Protein AF-A0A0K0DH58-F1 (afdb_monomer_lite)

Structure (mmCIF, N/CA/C/O backbone):
data_AF-A0A0K0DH58-F1
#
_entry.id   AF-A0A0K0DH58-F1
#
loop_
_atom_site.group_PDB
_atom_site.id
_atom_site.type_symbol
_atom_site.label_atom_id
_atom_site.label_alt_id
_atom_site.label_comp_id
_atom_site.label_asym_id
_atom_site.label_entity_id
_atom_site.label_seq_id
_atom_site.pdbx_PDB_ins_code
_atom_site.Cartn_x
_atom_site.Cartn_y
_atom_site.Cartn_z
_atom_site.occupancy
_atom_site.B_iso_or_equiv
_atom_site.auth_seq_id
_atom_site.auth_comp_id
_atom_site.auth_asym_id
_atom_site.auth_atom_id
_atom_site.pdbx_PDB_model_num
ATOM 1 N N . MET A 1 1 ? -0.950 -0.190 -4.808 1.00 56.34 1 MET A N 1
ATOM 2 C CA . MET A 1 1 ? 0.238 0.205 -5.586 1.00 56.34 1 MET A CA 1
ATOM 3 C C . MET A 1 1 ? 0.004 -0.304 -6.990 1.00 56.34 1 MET A C 1
ATOM 5 O O . MET A 1 1 ? -0.181 -1.508 -7.134 1.00 56.34 1 MET A O 1
ATOM 9 N N . VAL A 1 2 ? -0.134 0.594 -7.962 1.00 71.56 2 VAL A N 1
ATOM 10 C CA . VAL A 1 2 ? -0.314 0.200 -9.364 1.00 71.56 2 VAL A CA 1
ATOM 11 C C . VAL A 1 2 ? 1.084 -0.058 -9.904 1.00 71.56 2 VAL A C 1
ATOM 13 O O . VAL A 1 2 ? 1.938 0.820 -9.823 1.00 71.56 2 VAL A O 1
ATOM 16 N N . TYR A 1 3 ? 1.333 -1.284 -10.351 1.00 81.19 3 TYR A N 1
ATOM 17 C CA . TYR A 1 3 ? 2.571 -1.629 -11.033 1.00 81.19 3 TYR A CA 1
ATOM 18 C C . TYR A 1 3 ? 2.263 -1.703 -12.521 1.00 81.19 3 TYR A C 1
ATOM 20 O O . TYR A 1 3 ? 1.472 -2.549 -12.941 1.00 81.19 3 TYR A O 1
ATOM 28 N N . ILE A 1 4 ? 2.846 -0.791 -13.288 1.00 85.38 4 ILE A N 1
ATOM 29 C CA . ILE A 1 4 ? 2.766 -0.783 -14.739 1.00 85.38 4 ILE A CA 1
ATOM 30 C C . ILE A 1 4 ? 4.089 -1.305 -15.282 1.00 85.38 4 ILE A C 1
ATOM 32 O O . ILE A 1 4 ? 5.163 -0.776 -14.982 1.00 85.38 4 ILE A O 1
ATOM 36 N N . ASP A 1 5 ? 3.987 -2.364 -16.077 1.00 88.06 5 ASP A N 1
ATOM 37 C CA . ASP A 1 5 ? 5.120 -2.948 -16.772 1.00 88.06 5 ASP A CA 1
ATOM 38 C C . ASP A 1 5 ? 5.568 -2.013 -17.904 1.00 88.06 5 ASP A C 1
ATOM 40 O O . ASP A 1 5 ? 4.783 -1.611 -18.768 1.00 88.06 5 ASP A O 1
ATOM 44 N N . TYR A 1 6 ? 6.854 -1.675 -17.894 1.00 87.12 6 TYR A N 1
ATOM 45 C CA . TYR A 1 6 ? 7.483 -0.859 -18.923 1.00 87.12 6 TYR A CA 1
ATOM 46 C C . TYR A 1 6 ? 7.342 -1.474 -20.314 1.00 87.12 6 TYR A C 1
ATOM 48 O O . TYR A 1 6 ? 7.114 -0.744 -21.277 1.00 87.12 6 TYR A O 1
ATOM 56 N N . ALA A 1 7 ? 7.436 -2.804 -20.423 1.00 88.75 7 ALA A N 1
ATOM 57 C CA . ALA A 1 7 ? 7.312 -3.499 -21.698 1.00 88.75 7 ALA A CA 1
ATOM 58 C C . ALA A 1 7 ? 5.923 -3.285 -22.315 1.00 88.75 7 ALA A C 1
ATOM 60 O O . ALA A 1 7 ? 5.817 -3.012 -23.508 1.00 88.75 7 ALA A O 1
ATOM 61 N N . VAL A 1 8 ? 4.875 -3.313 -21.485 1.00 91.62 8 VAL A N 1
ATOM 62 C CA . VAL A 1 8 ? 3.485 -3.094 -21.912 1.00 91.62 8 VAL A CA 1
ATOM 63 C C . VAL A 1 8 ? 3.271 -1.655 -22.387 1.00 91.62 8 VAL A C 1
ATOM 65 O O . VAL A 1 8 ? 2.632 -1.435 -23.418 1.00 91.62 8 VAL A O 1
ATOM 68 N N . ILE A 1 9 ? 3.834 -0.664 -21.682 1.00 90.81 9 ILE A N 1
ATOM 69 C CA . ILE A 1 9 ? 3.768 0.741 -22.120 1.00 90.81 9 ILE A CA 1
ATOM 70 C C . ILE A 1 9 ? 4.526 0.926 -23.435 1.00 90.81 9 ILE A C 1
ATOM 72 O O . ILE A 1 9 ? 4.007 1.552 -24.357 1.00 90.81 9 ILE A O 1
ATOM 76 N N . ALA A 1 10 ? 5.745 0.394 -23.530 1.00 91.31 10 ALA A N 1
ATOM 77 C CA . ALA A 1 10 ? 6.574 0.523 -24.721 1.00 91.31 10 ALA A CA 1
ATOM 78 C C . ALA A 1 10 ? 5.900 -0.114 -25.948 1.00 91.31 10 ALA A C 1
ATOM 80 O O . ALA A 1 10 ? 5.878 0.501 -27.015 1.00 91.31 10 ALA A O 1
ATOM 81 N N . GLU A 1 11 ? 5.298 -1.296 -25.784 1.00 94.00 11 GLU A N 1
ATOM 82 C CA . GLU A 1 11 ? 4.511 -1.965 -26.824 1.00 94.00 11 GLU A CA 1
ATOM 83 C C . GLU A 1 11 ? 3.313 -1.104 -27.246 1.00 94.00 11 GLU A C 1
ATOM 85 O O . GLU A 1 11 ? 3.190 -0.777 -28.427 1.00 94.00 11 GLU A O 1
ATOM 90 N N . SER A 1 12 ? 2.512 -0.632 -26.286 1.00 94.75 12 SER A N 1
ATOM 91 C CA . SER A 1 12 ? 1.333 0.206 -26.559 1.00 94.75 12 SER A CA 1
ATOM 92 C C . SER A 1 12 ? 1.696 1.503 -27.288 1.00 94.75 12 SER A C 1
ATOM 94 O O . SER A 1 12 ? 1.058 1.873 -28.268 1.00 94.75 12 SER A O 1
ATOM 96 N N . LEU A 1 13 ? 2.761 2.192 -26.864 1.00 93.00 13 LEU A N 1
ATOM 97 C CA . LEU A 1 13 ? 3.241 3.420 -27.508 1.00 93.00 13 LEU A CA 1
ATOM 98 C C . LEU A 1 13 ? 3.750 3.178 -28.934 1.00 93.00 13 LEU A C 1
ATOM 100 O O . LEU A 1 13 ? 3.566 4.032 -29.812 1.00 93.00 13 LEU A O 1
ATOM 104 N N . SER A 1 14 ? 4.363 2.016 -29.174 1.00 94.31 14 SER A N 1
ATOM 105 C CA . SER A 1 14 ? 4.903 1.657 -30.486 1.00 94.31 14 SER A CA 1
ATOM 106 C C . SER A 1 14 ? 3.815 1.552 -31.557 1.00 94.31 14 SER A C 1
ATOM 108 O O . SER A 1 14 ? 4.055 1.942 -32.704 1.00 94.31 14 SER A O 1
ATOM 110 N N . GLU A 1 15 ? 2.593 1.155 -31.180 1.00 95.19 15 GLU A N 1
ATOM 111 C CA . GLU A 1 15 ? 1.432 1.117 -32.081 1.00 95.19 15 GLU A CA 1
ATOM 112 C C . GLU A 1 15 ? 1.072 2.506 -32.634 1.00 95.19 15 GLU A C 1
ATOM 114 O O . GLU A 1 15 ? 0.591 2.631 -33.764 1.00 95.19 15 GLU A O 1
ATOM 119 N N . PHE A 1 16 ? 1.371 3.564 -31.875 1.00 95.25 16 PHE A N 1
ATOM 120 C CA . PHE A 1 16 ? 1.128 4.958 -32.254 1.00 95.25 16 PHE A CA 1
ATOM 121 C C . PHE A 1 16 ? 2.356 5.642 -32.878 1.00 95.25 16 PHE A C 1
ATOM 123 O O . PHE A 1 16 ? 2.303 6.832 -33.201 1.00 95.25 16 PHE A O 1
ATOM 130 N N . GLY A 1 17 ? 3.460 4.912 -33.073 1.00 95.00 17 GLY A N 1
ATOM 131 C CA . GLY A 1 17 ? 4.712 5.447 -33.619 1.00 95.00 17 GLY A CA 1
ATOM 132 C C . GLY A 1 17 ? 5.569 6.211 -32.603 1.00 95.00 17 GLY A C 1
ATOM 133 O O . GLY A 1 17 ? 6.435 6.993 -33.006 1.00 95.00 17 GLY A O 1
ATOM 134 N N . TYR A 1 18 ? 5.333 5.993 -31.308 1.00 95.00 18 TYR A N 1
ATOM 135 C CA . TYR A 1 18 ? 6.145 6.523 -30.216 1.00 95.00 18 TYR A CA 1
ATOM 136 C C . TYR A 1 18 ? 7.074 5.433 -29.690 1.00 95.00 18 TYR A C 1
ATOM 138 O O . TYR A 1 18 ? 6.743 4.252 -29.723 1.00 95.00 18 TYR A O 1
ATOM 146 N N . PHE A 1 19 ? 8.249 5.815 -29.206 1.00 92.12 19 PHE A N 1
ATOM 147 C CA . PHE A 1 19 ? 9.207 4.857 -28.660 1.00 92.12 19 PHE A CA 1
ATOM 148 C C . PHE A 1 19 ? 9.849 5.404 -27.393 1.00 92.12 19 PHE A C 1
ATOM 150 O O . PHE A 1 19 ? 10.079 6.610 -27.265 1.00 92.12 19 PHE A O 1
ATOM 157 N N . MET A 1 20 ? 10.127 4.508 -26.450 1.00 88.69 20 MET A N 1
ATOM 158 C CA . MET A 1 20 ? 10.887 4.830 -25.250 1.00 88.69 20 MET A CA 1
ATOM 159 C C . MET A 1 20 ? 12.360 4.443 -25.462 1.00 88.69 20 MET A C 1
ATOM 161 O O . MET A 1 20 ? 12.633 3.412 -26.078 1.00 88.69 20 MET A O 1
ATOM 165 N N . PRO A 1 21 ? 13.322 5.257 -25.000 1.00 85.19 21 PRO A N 1
ATOM 166 C CA . PRO A 1 21 ? 14.739 4.964 -25.165 1.00 85.19 21 PRO A CA 1
ATOM 167 C C . PRO A 1 21 ? 15.190 3.790 -24.283 1.00 85.19 21 PRO A C 1
ATOM 169 O O . PRO A 1 21 ? 14.936 3.777 -23.082 1.00 85.19 21 PRO A O 1
ATOM 172 N N . GLU A 1 22 ? 15.962 2.866 -24.863 1.00 79.88 22 GLU A N 1
ATOM 173 C CA . GLU A 1 22 ? 16.504 1.660 -24.203 1.00 79.88 22 GLU A CA 1
ATOM 174 C C . GLU A 1 22 ? 17.728 1.929 -23.296 1.00 79.88 22 GLU A C 1
ATOM 176 O O . GLU A 1 22 ? 18.486 1.026 -22.961 1.00 79.88 22 GLU A O 1
ATOM 181 N N . SER A 1 23 ? 17.990 3.182 -22.923 1.00 77.75 23 SER A N 1
ATOM 182 C CA . SER A 1 23 ? 19.144 3.503 -22.075 1.00 77.75 23 SER A CA 1
ATOM 183 C C . SER A 1 23 ? 18.860 3.112 -20.626 1.00 77.75 23 SER A C 1
ATOM 185 O O . SER A 1 23 ? 17.986 3.714 -20.005 1.00 77.75 23 SER A O 1
ATOM 187 N N . ASP A 1 24 ? 19.636 2.180 -20.065 1.00 69.94 24 ASP A N 1
ATOM 188 C CA . ASP A 1 24 ? 19.488 1.658 -18.691 1.00 69.94 24 ASP A CA 1
ATOM 189 C C . ASP A 1 24 ? 19.289 2.761 -17.630 1.00 69.94 24 ASP A C 1
ATOM 191 O O . ASP A 1 24 ? 18.436 2.662 -16.750 1.00 69.94 24 ASP A O 1
ATOM 195 N N . ALA A 1 25 ? 20.002 3.886 -17.752 1.00 66.81 25 ALA A N 1
ATOM 196 C CA . ALA A 1 25 ? 19.893 5.006 -16.811 1.00 66.81 25 ALA A CA 1
ATOM 197 C C . ALA A 1 25 ? 18.554 5.773 -16.894 1.00 66.81 25 ALA A C 1
ATOM 199 O O . ALA A 1 25 ? 18.142 6.420 -15.925 1.00 66.81 25 ALA A O 1
ATOM 200 N N . LEU A 1 26 ? 17.902 5.748 -18.059 1.00 63.34 26 LEU A N 1
ATOM 201 C CA . LEU A 1 26 ? 16.576 6.326 -18.289 1.00 63.34 26 LEU A CA 1
ATOM 202 C C . LEU A 1 26 ? 15.468 5.315 -18.005 1.00 63.34 26 LEU A C 1
ATOM 204 O O . LEU A 1 26 ? 14.399 5.731 -17.570 1.00 63.34 26 LEU A O 1
ATOM 208 N N . ILE A 1 27 ? 15.732 4.023 -18.193 1.00 71.19 27 ILE A N 1
ATOM 209 C CA . ILE A 1 27 ? 14.813 2.942 -17.842 1.00 71.19 27 ILE A CA 1
ATOM 210 C C . ILE A 1 27 ? 14.574 2.951 -16.332 1.00 71.19 27 ILE A C 1
ATOM 212 O O . ILE A 1 27 ? 13.431 3.089 -15.915 1.00 71.19 27 ILE A O 1
ATOM 216 N N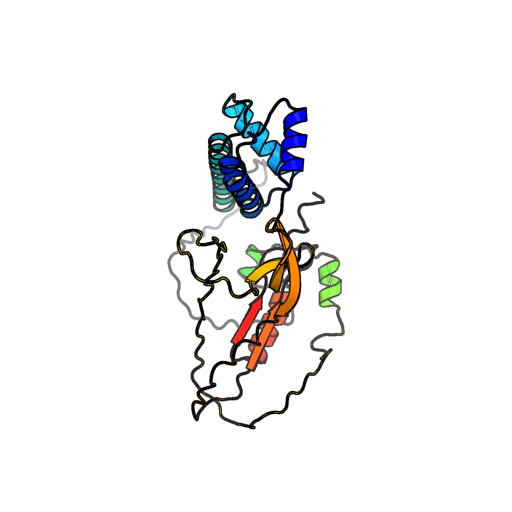 . ASP A 1 28 ? 15.617 2.951 -15.500 1.00 73.50 28 ASP A N 1
ATOM 217 C CA . ASP A 1 28 ? 15.424 2.910 -14.043 1.00 73.50 28 ASP A CA 1
ATOM 218 C C . ASP A 1 28 ? 14.675 4.142 -13.517 1.00 73.50 28 ASP A C 1
ATOM 220 O O . ASP A 1 28 ? 13.702 4.034 -12.767 1.00 73.50 28 ASP A O 1
ATOM 224 N N . LYS A 1 29 ? 15.079 5.342 -13.950 1.00 72.50 29 LYS A N 1
ATOM 225 C CA . LYS A 1 29 ? 14.406 6.584 -13.536 1.00 72.50 29 LYS A CA 1
ATOM 226 C C . LYS A 1 29 ? 13.012 6.730 -14.143 1.00 72.50 29 LYS A C 1
ATOM 228 O O . LYS A 1 29 ? 12.116 7.246 -13.479 1.00 72.50 29 LYS A O 1
ATOM 233 N N . GLY A 1 30 ? 12.830 6.280 -15.379 1.00 75.75 30 GLY A N 1
ATOM 234 C CA . GLY A 1 30 ? 11.565 6.319 -16.100 1.00 75.75 30 GLY A CA 1
ATOM 235 C C . GLY A 1 30 ? 10.550 5.346 -15.516 1.00 75.75 30 GLY A C 1
ATOM 236 O O . GLY A 1 30 ? 9.428 5.753 -15.253 1.00 75.75 30 GLY A O 1
ATOM 237 N N . ILE A 1 31 ? 10.944 4.105 -15.220 1.00 78.31 31 ILE A N 1
ATOM 238 C CA . ILE A 1 31 ? 10.086 3.084 -14.598 1.00 78.31 31 ILE A CA 1
ATOM 239 C C . ILE A 1 31 ? 9.638 3.522 -13.206 1.00 78.31 31 ILE A C 1
ATOM 241 O O . ILE A 1 31 ? 8.458 3.388 -12.866 1.00 78.31 31 ILE A O 1
ATOM 245 N N . ILE A 1 32 ? 10.558 4.065 -12.403 1.00 78.31 32 ILE A N 1
ATOM 246 C CA . ILE A 1 32 ? 10.215 4.604 -11.083 1.00 78.31 32 ILE A CA 1
ATOM 247 C C . ILE A 1 32 ? 9.249 5.787 -11.240 1.00 78.31 32 ILE A C 1
ATOM 249 O O . ILE A 1 32 ? 8.238 5.836 -10.541 1.00 78.31 32 ILE A O 1
ATOM 253 N N . GLY A 1 33 ? 9.506 6.696 -12.187 1.00 83.12 33 GLY A N 1
ATOM 254 C CA . GLY A 1 33 ? 8.637 7.844 -12.466 1.00 83.12 33 GLY A CA 1
ATOM 255 C C . GLY A 1 33 ? 7.236 7.445 -12.941 1.00 83.12 33 GLY A C 1
ATOM 256 O O . GLY A 1 33 ? 6.247 7.939 -12.411 1.00 83.12 33 GLY A O 1
ATOM 257 N N . VAL A 1 34 ? 7.141 6.500 -13.877 1.00 87.19 34 VAL A N 1
ATOM 258 C CA . VAL A 1 34 ? 5.888 5.941 -14.409 1.00 87.19 34 VAL A CA 1
ATOM 259 C C . VAL A 1 34 ? 5.035 5.357 -13.286 1.00 87.19 34 VAL A C 1
ATOM 261 O O . VAL A 1 34 ? 3.883 5.752 -13.115 1.00 87.19 34 VAL A O 1
ATOM 264 N N . ASN A 1 35 ? 5.611 4.463 -12.477 1.00 87.19 35 ASN A N 1
ATOM 265 C CA . ASN A 1 35 ? 4.885 3.818 -11.382 1.00 87.19 35 ASN A CA 1
ATOM 266 C C . ASN A 1 35 ? 4.500 4.812 -10.279 1.00 87.19 35 ASN A C 1
ATOM 268 O O . ASN A 1 35 ? 3.412 4.700 -9.703 1.00 87.19 35 ASN A O 1
A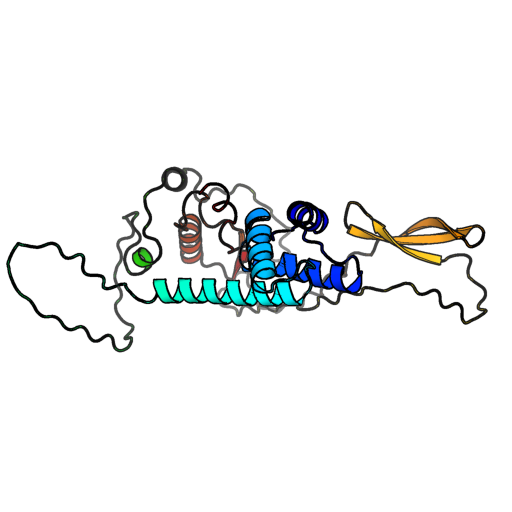TOM 272 N N . SER A 1 36 ? 5.363 5.798 -10.008 1.00 88.44 36 SER A N 1
ATOM 273 C CA . SER A 1 36 ? 5.078 6.883 -9.067 1.00 88.44 36 SER A CA 1
ATOM 274 C C . SER A 1 36 ? 3.890 7.719 -9.537 1.00 88.44 36 SER A C 1
ATOM 276 O O . SER A 1 36 ? 2.926 7.861 -8.790 1.00 88.44 36 SER A O 1
ATOM 278 N N . LEU A 1 37 ? 3.908 8.201 -10.783 1.00 88.38 37 LEU A N 1
ATOM 279 C CA . LEU A 1 37 ? 2.845 9.040 -11.343 1.00 88.38 37 LEU A CA 1
ATOM 280 C C . LEU A 1 37 ? 1.521 8.286 -11.469 1.00 88.38 37 LEU A C 1
ATOM 282 O O . LEU A 1 37 ? 0.481 8.801 -11.063 1.00 88.38 37 LEU A O 1
ATOM 286 N N . ALA A 1 38 ? 1.547 7.050 -11.970 1.00 90.38 38 ALA A N 1
ATOM 287 C CA . ALA A 1 38 ? 0.346 6.227 -12.060 1.00 90.38 38 ALA A CA 1
ATOM 288 C C . ALA A 1 38 ? -0.278 5.974 -10.680 1.00 90.38 38 ALA A C 1
ATOM 290 O O . ALA A 1 38 ? -1.498 6.039 -10.524 1.00 90.38 38 ALA A O 1
ATOM 291 N N . THR A 1 39 ? 0.553 5.740 -9.660 1.00 86.69 39 THR A N 1
ATOM 292 C CA . THR A 1 39 ? 0.078 5.544 -8.285 1.00 86.69 39 THR A CA 1
ATOM 293 C C . THR A 1 39 ? -0.432 6.846 -7.661 1.00 86.69 39 THR A C 1
ATOM 295 O O . THR A 1 39 ? -1.463 6.825 -6.989 1.00 86.69 39 THR A O 1
ATOM 298 N N . GLU A 1 40 ? 0.260 7.967 -7.876 1.00 88.19 40 GLU A N 1
ATOM 299 C CA . GLU A 1 40 ? -0.090 9.275 -7.311 1.00 88.19 40 GLU A CA 1
ATOM 300 C C . GLU A 1 40 ? -1.402 9.818 -7.884 1.00 88.19 40 GLU A C 1
ATOM 302 O O . GLU A 1 40 ? -2.264 10.281 -7.134 1.00 88.19 40 GLU A O 1
ATOM 307 N N . PHE A 1 41 ? -1.584 9.708 -9.200 1.00 89.44 41 PHE A N 1
ATOM 308 C CA . PHE A 1 41 ? -2.770 10.208 -9.898 1.00 89.44 41 PHE A CA 1
ATOM 309 C C . PHE A 1 41 ? -3.853 9.150 -10.108 1.00 89.44 41 PHE A C 1
ATOM 311 O O . PHE A 1 41 ? -4.905 9.464 -10.661 1.00 89.44 41 PHE A O 1
ATOM 318 N N . ASN A 1 42 ? -3.631 7.929 -9.613 1.00 88.44 42 ASN A N 1
ATOM 319 C CA . ASN A 1 42 ? -4.565 6.811 -9.702 1.00 88.44 42 ASN A CA 1
ATOM 320 C C . ASN A 1 42 ? -5.014 6.511 -11.144 1.00 88.44 42 ASN A C 1
ATOM 322 O O . ASN A 1 42 ? -6.209 6.450 -11.433 1.00 88.44 42 ASN A O 1
ATOM 326 N N . LEU A 1 43 ? -4.044 6.359 -12.044 1.00 91.12 43 LEU A N 1
ATOM 327 C CA . LEU A 1 43 ? -4.284 6.084 -13.461 1.00 91.12 43 LEU A CA 1
ATOM 328 C C . LEU A 1 43 ? -4.247 4.575 -13.725 1.00 91.12 43 LEU A C 1
ATOM 330 O O . LEU A 1 43 ? -3.378 3.870 -13.199 1.00 91.12 43 LEU A O 1
ATOM 334 N N . SER A 1 44 ? -5.176 4.080 -14.549 1.00 90.69 44 SER A N 1
ATOM 335 C CA . SER A 1 44 ? -5.044 2.748 -15.149 1.00 90.69 44 SER A CA 1
ATOM 336 C C . SER A 1 44 ? -3.921 2.744 -16.197 1.00 90.69 44 SER A C 1
ATOM 338 O O . SER A 1 44 ? -3.386 3.796 -16.546 1.00 90.69 44 SER A O 1
ATOM 340 N N . VAL A 1 45 ? -3.539 1.564 -16.696 1.00 91.12 45 VAL A N 1
ATOM 341 C CA . VAL A 1 45 ? -2.523 1.464 -17.761 1.00 91.12 45 VAL A CA 1
ATOM 342 C C . VAL A 1 45 ? -2.971 2.236 -19.003 1.00 91.12 45 VAL A C 1
ATOM 344 O O . VAL A 1 45 ? -2.188 3.007 -19.548 1.00 91.12 45 VAL A O 1
ATOM 347 N N . ASP A 1 46 ? -4.239 2.091 -19.386 1.00 93.06 46 ASP A N 1
ATOM 348 C CA . ASP A 1 46 ? -4.809 2.760 -20.555 1.00 93.06 46 ASP A CA 1
ATOM 349 C C . ASP A 1 46 ? -4.868 4.282 -20.350 1.00 93.06 46 ASP A C 1
ATOM 351 O O . ASP A 1 46 ? -4.360 5.033 -21.182 1.00 93.06 46 ASP A O 1
ATOM 355 N N . ASP A 1 47 ? -5.372 4.746 -19.196 1.00 95.31 47 ASP A N 1
ATOM 356 C CA . ASP A 1 47 ? -5.413 6.184 -18.875 1.00 95.31 47 ASP A CA 1
ATOM 357 C C . ASP A 1 47 ? -4.006 6.797 -18.849 1.00 95.31 47 ASP A C 1
ATOM 359 O O . ASP A 1 47 ? -3.792 7.933 -19.276 1.00 95.31 47 ASP A O 1
ATOM 363 N N . PHE A 1 48 ? -3.030 6.047 -18.330 1.00 94.88 48 PHE A N 1
ATOM 364 C CA . PHE A 1 48 ? -1.641 6.480 -18.288 1.00 94.88 48 PHE A CA 1
ATOM 365 C C . PHE A 1 48 ? -1.066 6.632 -19.699 1.00 94.88 48 PHE A C 1
ATOM 367 O O . PHE A 1 48 ? -0.446 7.655 -19.996 1.00 94.88 48 PHE A O 1
ATOM 374 N N . VAL A 1 49 ? -1.286 5.646 -20.576 1.00 95.06 49 VAL A N 1
ATOM 375 C CA . VAL A 1 49 ? -0.847 5.702 -21.978 1.00 95.06 49 VAL A CA 1
ATOM 376 C C . VAL A 1 49 ? -1.505 6.879 -22.705 1.00 95.06 49 VAL A C 1
ATOM 378 O O . VAL A 1 49 ? -0.806 7.622 -23.396 1.00 95.06 49 VAL A O 1
ATOM 381 N N . ASP A 1 50 ? -2.800 7.117 -22.495 1.00 96.31 50 ASP A N 1
ATOM 382 C CA . ASP A 1 50 ? -3.528 8.236 -23.103 1.00 96.31 50 ASP A CA 1
ATOM 383 C C . ASP A 1 50 ? -2.976 9.605 -22.668 1.00 96.31 50 ASP A C 1
ATOM 385 O O . ASP A 1 50 ? -2.723 10.483 -23.505 1.00 96.31 50 ASP A O 1
ATOM 389 N N . GLU A 1 51 ? -2.739 9.804 -21.368 1.00 96.81 51 GLU A N 1
ATOM 390 C CA . GLU A 1 51 ? -2.166 11.050 -20.836 1.00 96.81 51 GLU A CA 1
ATOM 391 C C . GLU A 1 51 ? -0.708 11.255 -21.288 1.00 96.81 51 GLU A C 1
ATOM 393 O O . GLU A 1 51 ? -0.283 12.387 -21.577 1.00 96.81 51 GLU A O 1
ATOM 398 N N . LEU A 1 52 ? 0.051 10.163 -21.418 1.00 95.12 52 LEU A N 1
ATOM 399 C CA . LEU A 1 52 ? 1.424 10.179 -21.915 1.00 95.12 52 LEU A CA 1
ATOM 400 C C . LEU A 1 52 ? 1.478 10.543 -23.404 1.00 95.12 52 LEU A C 1
ATOM 402 O O . LEU A 1 52 ? 2.257 11.418 -23.795 1.00 95.12 52 LEU A O 1
ATOM 406 N N . LEU A 1 53 ? 0.606 9.950 -24.226 1.00 96.31 53 LEU A N 1
ATOM 407 C CA . LEU A 1 53 ? 0.450 10.285 -25.644 1.00 96.31 53 LEU A CA 1
ATOM 408 C C . LEU A 1 53 ? 0.014 11.739 -25.825 1.00 96.31 53 LEU A C 1
ATOM 410 O O . LEU A 1 53 ? 0.598 12.463 -26.637 1.00 96.31 53 LEU A O 1
ATOM 414 N N . ALA A 1 54 ? -0.966 12.202 -25.043 1.00 96.62 54 ALA A N 1
ATOM 415 C CA . ALA A 1 54 ? -1.408 13.592 -25.069 1.00 96.62 54 ALA A CA 1
ATOM 416 C C . ALA A 1 54 ? -0.253 14.555 -24.746 1.00 96.62 54 ALA A C 1
ATOM 418 O O . ALA A 1 54 ? -0.073 15.575 -25.420 1.00 96.62 54 ALA A O 1
ATOM 419 N N . SER A 1 55 ? 0.573 14.212 -23.756 1.00 97.06 55 SER A N 1
ATOM 420 C CA . SER A 1 55 ? 1.752 14.999 -23.379 1.00 97.06 55 SER A CA 1
ATOM 421 C C . SER A 1 55 ? 2.820 15.000 -24.474 1.00 97.06 55 SER A C 1
ATOM 423 O O . SER A 1 55 ? 3.330 16.065 -24.835 1.00 97.06 55 SER A O 1
ATOM 425 N N . ALA A 1 56 ? 3.097 13.846 -25.081 1.00 96.00 56 ALA A N 1
ATOM 426 C CA . ALA A 1 56 ? 4.060 13.730 -26.172 1.00 96.00 56 ALA A CA 1
ATOM 427 C C . ALA A 1 56 ? 3.619 14.498 -27.432 1.00 96.00 56 ALA A C 1
ATOM 429 O O . ALA A 1 56 ? 4.417 15.219 -28.046 1.00 96.00 56 ALA A O 1
ATOM 430 N N . LEU A 1 57 ? 2.326 14.428 -27.772 1.00 95.94 57 LEU A N 1
ATOM 431 C CA . LEU A 1 57 ? 1.700 15.211 -28.842 1.00 95.94 57 LEU A CA 1
ATOM 432 C C . LEU A 1 57 ? 1.823 16.717 -28.593 1.00 95.94 57 LEU A C 1
ATOM 434 O O . LEU A 1 57 ? 2.213 17.460 -29.499 1.00 95.94 57 LEU A O 1
ATOM 438 N N . ASN A 1 58 ? 1.547 17.167 -27.366 1.00 96.50 58 ASN A N 1
ATOM 439 C CA . ASN A 1 58 ? 1.669 18.575 -26.983 1.00 96.50 58 ASN A CA 1
ATOM 440 C C . ASN A 1 58 ? 3.110 19.085 -27.126 1.00 96.50 58 ASN A C 1
ATOM 442 O O . ASN A 1 58 ? 3.331 20.202 -27.602 1.00 96.50 58 ASN A O 1
ATOM 446 N N . MET A 1 59 ? 4.092 18.249 -26.782 1.00 96.81 59 MET A N 1
ATOM 447 C CA . MET A 1 59 ? 5.514 18.568 -26.931 1.00 96.81 59 MET A CA 1
ATOM 448 C C . MET A 1 59 ? 6.053 18.359 -28.354 1.00 96.81 59 MET A C 1
ATOM 450 O O . MET A 1 59 ? 7.174 18.782 -28.642 1.00 96.81 59 MET A O 1
ATOM 454 N N . LYS A 1 60 ? 5.260 17.762 -29.256 1.00 96.75 60 LYS A N 1
ATOM 455 C CA . LYS A 1 60 ? 5.638 17.414 -30.638 1.00 96.75 60 LYS A CA 1
ATOM 456 C C . LYS A 1 60 ? 6.899 16.546 -30.705 1.00 96.75 60 LYS A C 1
ATOM 458 O O . LYS A 1 60 ? 7.752 16.750 -31.572 1.00 96.75 60 LYS A O 1
ATOM 463 N N . ARG A 1 61 ? 7.025 15.601 -29.774 1.00 95.69 61 ARG A N 1
ATOM 464 C CA . ARG A 1 61 ? 8.137 14.645 -29.690 1.00 95.69 61 ARG A CA 1
ATOM 465 C C . ARG A 1 61 ? 7.603 13.229 -29.855 1.00 95.69 61 ARG A C 1
ATOM 467 O O . ARG A 1 61 ? 6.555 12.927 -29.307 1.00 95.69 61 ARG A O 1
ATOM 474 N N . SER A 1 62 ? 8.314 12.392 -30.607 1.00 93.56 62 SER A N 1
ATOM 475 C CA . SER A 1 62 ? 7.993 10.966 -30.793 1.00 93.56 62 SER A CA 1
ATOM 476 C C . SER A 1 62 ? 8.752 10.050 -29.828 1.00 93.56 62 SER A C 1
ATOM 478 O O . SER A 1 62 ? 8.321 8.934 -29.569 1.00 93.56 62 SER A O 1
ATOM 480 N N . GLU A 1 63 ? 9.888 10.516 -2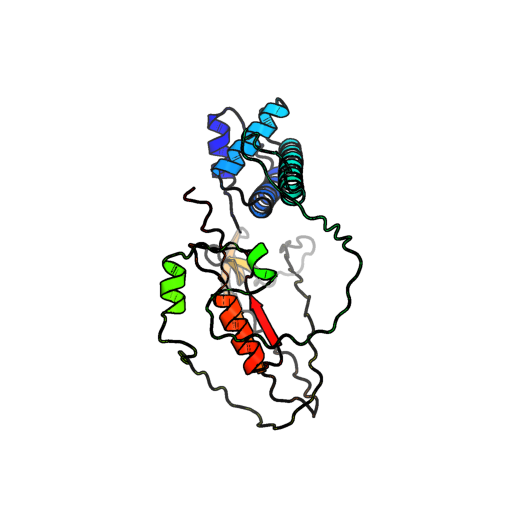9.309 1.00 93.50 63 GLU A N 1
ATOM 481 C CA . GLU A 1 63 ? 10.677 9.816 -28.296 1.00 93.50 63 GLU A CA 1
ATOM 482 C C . GLU A 1 63 ? 10.204 10.238 -26.905 1.00 93.50 63 GLU A C 1
ATOM 484 O O . GLU A 1 63 ? 10.193 11.434 -26.595 1.00 93.50 63 GLU A O 1
ATOM 489 N N . VAL A 1 64 ? 9.802 9.268 -26.084 1.00 91.25 64 VAL A N 1
ATOM 490 C CA . VAL A 1 64 ? 9.309 9.516 -24.726 1.00 91.25 64 VAL A CA 1
ATOM 491 C C . VAL A 1 64 ? 10.472 9.549 -23.745 1.00 91.25 64 VAL A C 1
ATOM 493 O O . VAL A 1 64 ? 10.962 8.517 -23.297 1.00 91.25 64 VAL A O 1
ATOM 496 N N . ASP A 1 65 ? 10.909 10.764 -23.420 1.00 91.50 65 ASP A N 1
ATOM 497 C CA . ASP A 1 65 ? 11.965 11.041 -22.452 1.00 91.50 65 ASP A CA 1
ATOM 498 C C . ASP A 1 65 ? 11.409 11.534 -21.104 1.00 91.50 65 ASP A C 1
ATOM 500 O O . ASP A 1 65 ? 10.204 11.726 -20.913 1.00 91.50 65 ASP A O 1
ATOM 504 N N . LEU A 1 66 ? 12.314 11.769 -20.150 1.00 89.44 66 LEU A N 1
ATOM 505 C CA . LEU A 1 66 ? 11.961 12.295 -18.830 1.00 89.44 66 LEU A CA 1
ATOM 506 C C . LEU A 1 66 ? 11.246 13.656 -18.917 1.00 89.44 66 LEU A C 1
ATOM 508 O O . LEU A 1 66 ? 10.387 13.948 -18.095 1.00 89.44 66 LEU A O 1
ATOM 512 N N . GLY A 1 67 ? 11.545 14.462 -19.940 1.00 91.81 67 GLY A N 1
ATOM 513 C CA . GLY A 1 67 ? 10.898 15.756 -20.142 1.00 91.81 67 GLY A CA 1
ATOM 514 C C . GLY A 1 67 ? 9.410 15.635 -20.479 1.00 91.81 67 GLY A C 1
ATOM 515 O O . GLY A 1 67 ? 8.621 16.476 -20.050 1.00 91.81 67 GLY A O 1
ATOM 516 N N . ILE A 1 68 ? 9.006 14.585 -21.205 1.00 93.75 68 ILE A N 1
ATOM 517 C CA . ILE A 1 68 ? 7.585 14.301 -21.465 1.00 93.75 68 ILE A CA 1
ATOM 518 C C . ILE A 1 68 ? 6.877 13.843 -20.187 1.00 93.75 68 ILE A C 1
ATOM 520 O O . ILE A 1 68 ? 5.758 14.291 -19.928 1.00 93.75 68 ILE A O 1
ATOM 524 N N . LEU A 1 69 ? 7.529 13.015 -19.365 1.00 92.38 69 LEU A N 1
ATOM 525 C CA . LEU A 1 69 ? 6.985 12.589 -18.070 1.00 92.38 69 LEU A CA 1
ATOM 526 C C . LEU A 1 69 ? 6.793 13.778 -17.112 1.00 92.38 69 LEU A C 1
ATOM 528 O O . LEU A 1 69 ? 5.713 13.926 -16.543 1.00 92.38 69 LEU A O 1
ATOM 532 N N . GLU A 1 70 ? 7.781 14.674 -17.007 1.00 93.44 70 GLU A N 1
ATOM 533 C CA . GLU A 1 70 ? 7.681 15.911 -16.211 1.00 93.44 70 GLU A CA 1
ATOM 534 C C . GLU A 1 70 ? 6.550 16.829 -16.713 1.00 93.44 70 GLU A C 1
ATOM 536 O O . GLU A 1 70 ? 5.818 17.442 -15.930 1.00 93.44 70 GLU A O 1
ATOM 541 N N . HIS A 1 71 ? 6.372 16.926 -18.035 1.00 95.62 71 HIS A N 1
ATOM 542 C CA . HIS A 1 71 ? 5.275 17.698 -18.618 1.00 95.62 71 HIS A CA 1
ATOM 543 C C . HIS A 1 71 ? 3.905 17.089 -18.285 1.00 95.62 71 HIS A C 1
ATOM 545 O O . HIS A 1 71 ? 2.973 17.821 -17.938 1.00 95.62 71 HIS A O 1
ATOM 551 N N . MET A 1 72 ? 3.777 15.764 -18.383 1.00 95.56 72 MET A N 1
ATOM 552 C CA . MET A 1 72 ? 2.555 15.039 -18.034 1.00 95.56 72 MET A CA 1
ATOM 553 C C . MET A 1 72 ? 2.185 15.247 -16.562 1.00 95.56 72 MET A C 1
ATOM 555 O O . MET A 1 72 ? 1.049 15.617 -16.264 1.00 95.56 72 MET A O 1
ATOM 559 N N . GLU A 1 73 ? 3.148 15.099 -15.650 1.00 94.94 73 GLU A N 1
ATOM 560 C CA . GLU A 1 73 ? 2.968 15.360 -14.217 1.00 94.94 73 GLU A CA 1
ATOM 561 C C . GLU A 1 73 ? 2.429 16.776 -13.960 1.00 94.94 73 GLU A C 1
ATOM 563 O O . GLU A 1 73 ? 1.453 16.963 -13.224 1.00 94.94 73 GLU A O 1
ATOM 568 N N . ALA A 1 74 ? 3.009 17.784 -14.619 1.00 96.00 74 ALA A N 1
ATOM 569 C CA . ALA A 1 74 ? 2.571 19.168 -14.481 1.00 96.00 74 ALA A CA 1
ATOM 570 C C . ALA A 1 74 ? 1.120 19.384 -14.958 1.00 96.00 74 ALA A C 1
ATOM 572 O O . ALA A 1 74 ? 0.384 20.175 -14.355 1.00 96.00 74 ALA A O 1
ATOM 573 N N . GLU A 1 75 ? 0.685 18.702 -16.020 1.00 95.94 75 GLU A N 1
ATOM 574 C CA . GLU A 1 75 ? -0.696 18.769 -16.513 1.00 95.94 75 GLU A CA 1
ATOM 575 C C . GLU A 1 75 ? -1.678 18.038 -15.587 1.00 95.94 75 GLU A C 1
ATOM 577 O O . GLU A 1 75 ? -2.741 18.585 -15.267 1.00 95.94 75 GLU A O 1
ATOM 582 N N . LEU A 1 76 ? -1.307 16.862 -15.077 1.00 94.31 76 LEU A N 1
ATOM 583 C CA . LEU A 1 76 ? -2.100 16.116 -14.097 1.00 94.31 76 LEU A CA 1
ATOM 584 C C . LEU A 1 76 ? -2.280 16.913 -12.794 1.00 94.31 76 LEU A C 1
ATOM 586 O O . LEU A 1 76 ? -3.405 17.066 -12.306 1.00 94.31 76 LEU A O 1
ATOM 590 N N . CYS A 1 77 ? -1.215 17.548 -12.296 1.00 92.19 77 CYS A N 1
ATOM 591 C CA . CYS A 1 77 ? -1.270 18.466 -11.153 1.00 92.19 77 CYS A CA 1
ATOM 592 C C . CYS A 1 77 ? -2.256 19.623 -11.377 1.00 92.19 77 CYS A C 1
ATOM 594 O O . CYS A 1 77 ? -3.040 19.978 -10.488 1.00 92.19 77 CYS A O 1
ATOM 596 N N . LYS A 1 78 ? -2.251 20.226 -12.575 1.00 94.62 78 LYS A N 1
ATOM 597 C CA . LYS A 1 78 ? -3.192 21.304 -12.925 1.00 94.62 78 LYS A CA 1
ATOM 598 C C . LYS A 1 78 ? -4.632 20.800 -12.977 1.00 94.62 78 LYS A C 1
ATOM 600 O O . LYS A 1 78 ? -5.521 21.495 -12.475 1.00 94.62 78 LYS A O 1
ATOM 605 N N . LYS A 1 79 ? -4.874 19.617 -13.558 1.00 91.94 79 LYS A N 1
ATOM 606 C CA . LYS A 1 79 ? -6.204 18.981 -13.598 1.00 91.94 79 LYS A CA 1
ATOM 607 C C . LYS A 1 79 ? -6.725 18.723 -12.182 1.00 91.94 79 LYS A C 1
ATOM 609 O O . LYS A 1 79 ? -7.854 19.114 -11.876 1.00 91.94 79 LYS A O 1
ATOM 614 N N . LEU A 1 80 ? -5.886 18.170 -11.305 1.00 88.25 80 LEU A N 1
ATOM 615 C CA . LEU A 1 80 ? -6.231 17.885 -9.911 1.00 88.25 80 LEU A CA 1
ATOM 616 C C . LEU A 1 80 ? -6.568 19.165 -9.135 1.00 88.25 80 LEU A C 1
ATOM 618 O O . LEU A 1 80 ? -7.623 19.248 -8.502 1.00 88.25 80 LEU A O 1
ATOM 622 N N . LYS A 1 81 ? -5.738 20.208 -9.265 1.00 88.31 81 LYS A N 1
ATOM 623 C CA . LYS A 1 81 ? -5.991 21.510 -8.632 1.00 88.31 81 LYS A CA 1
ATOM 624 C C . LYS A 1 81 ? -7.297 22.144 -9.115 1.00 88.31 81 LYS A C 1
ATOM 626 O O . LYS A 1 81 ? -8.094 22.605 -8.304 1.00 88.31 81 LYS A O 1
ATOM 631 N N . LYS A 1 82 ? -7.552 22.121 -10.427 1.00 90.12 82 LYS A N 1
ATOM 632 C CA . LYS A 1 82 ? -8.786 22.664 -11.014 1.00 90.12 82 LYS A CA 1
ATOM 633 C C . LYS A 1 82 ? -10.030 21.911 -10.535 1.00 90.12 82 LYS A C 1
ATOM 635 O O . LYS A 1 82 ? -11.056 22.542 -10.283 1.00 90.12 82 LYS A O 1
ATOM 640 N N . SER A 1 83 ? -9.941 20.587 -10.407 1.00 83.88 83 SER A N 1
ATOM 641 C CA . SER A 1 83 ? -11.017 19.762 -9.849 1.00 83.88 83 SER A CA 1
ATOM 642 C C . SER A 1 83 ? -11.311 20.159 -8.399 1.00 83.88 83 SER A C 1
ATOM 644 O O . SER A 1 83 ? -12.457 20.468 -8.068 1.00 83.88 83 SER A O 1
ATOM 646 N N . LEU A 1 84 ? -10.274 20.290 -7.564 1.00 82.62 84 LEU A N 1
ATOM 647 C CA . LEU A 1 84 ? -10.414 20.699 -6.164 1.00 82.62 84 LEU A CA 1
ATOM 648 C C . LEU A 1 84 ? -11.026 22.105 -6.015 1.00 82.62 84 LEU A C 1
ATOM 650 O O . LEU A 1 84 ? -11.969 22.295 -5.244 1.00 82.62 84 LEU A O 1
ATOM 654 N N . ASP A 1 85 ? -10.550 23.074 -6.801 1.00 81.56 85 ASP A N 1
ATOM 655 C CA . ASP A 1 85 ? -11.064 24.451 -6.794 1.00 81.56 85 ASP A CA 1
ATOM 656 C C . ASP A 1 85 ? -12.544 24.516 -7.229 1.00 81.56 85 ASP A C 1
ATOM 658 O O . ASP A 1 85 ? -13.325 25.331 -6.719 1.00 81.56 85 ASP A O 1
ATOM 662 N N . SER A 1 86 ? -12.961 23.626 -8.139 1.00 76.69 86 SER A N 1
ATOM 663 C CA . SER A 1 86 ? -14.357 23.529 -8.589 1.00 76.69 86 SER A CA 1
ATOM 664 C C . SER A 1 86 ? -15.302 22.959 -7.526 1.00 76.69 86 SER A C 1
ATOM 666 O O . SER A 1 86 ? -16.474 23.325 -7.495 1.00 76.69 86 SER A O 1
ATOM 668 N N . VAL A 1 87 ? -14.796 22.111 -6.626 1.00 73.44 87 VAL A N 1
ATOM 669 C CA . VAL A 1 87 ? -15.570 21.541 -5.511 1.00 73.44 87 VAL A CA 1
ATOM 670 C C . VAL A 1 87 ? -15.696 22.544 -4.358 1.00 73.44 87 VAL A C 1
ATOM 672 O O . VAL A 1 87 ? -16.736 22.611 -3.704 1.00 73.44 87 VAL A O 1
ATOM 675 N N . LEU A 1 88 ? -14.664 23.361 -4.123 1.00 71.56 88 LEU A N 1
ATOM 676 C CA . LEU A 1 88 ? -14.634 24.347 -3.035 1.00 71.56 88 LEU A CA 1
ATOM 677 C C . LEU A 1 88 ? -15.424 25.629 -3.331 1.00 71.56 88 LEU A C 1
ATOM 679 O O . LEU A 1 88 ? -15.753 26.375 -2.407 1.00 71.56 88 LEU A O 1
ATOM 683 N N . THR A 1 89 ? -15.749 25.896 -4.595 1.00 52.22 89 THR A N 1
ATOM 684 C CA . THR A 1 89 ? -16.603 27.022 -4.981 1.00 52.22 89 THR A CA 1
ATOM 685 C C . THR A 1 89 ? -18.016 26.515 -5.280 1.00 52.22 89 THR A C 1
ATOM 687 O O . THR A 1 89 ? -18.234 25.874 -6.307 1.00 52.22 89 THR A O 1
ATOM 690 N N . PRO A 1 90 ? -19.028 26.792 -4.430 1.00 52.31 90 PRO A N 1
ATOM 691 C CA . PRO A 1 90 ? -20.400 26.432 -4.752 1.00 52.31 90 PRO A CA 1
ATOM 692 C C . PRO A 1 90 ? -20.813 27.222 -5.995 1.00 52.31 90 PRO A C 1
ATOM 694 O O . PRO A 1 90 ? -21.010 28.439 -5.943 1.00 52.31 90 PRO A O 1
ATOM 697 N N . SER A 1 91 ? -20.914 26.535 -7.132 1.00 46.97 91 SER A N 1
ATOM 698 C CA . SER A 1 91 ? -21.421 27.103 -8.379 1.00 46.97 91 SER A CA 1
ATOM 699 C C . SER A 1 91 ? -22.818 27.689 -8.131 1.00 46.97 91 SER A C 1
ATOM 701 O O . SER A 1 91 ? -23.816 26.971 -8.077 1.00 46.97 91 SER A O 1
ATOM 703 N N . SER A 1 92 ? -22.902 29.018 -8.026 1.00 50.22 92 SER A N 1
ATOM 704 C CA . SER A 1 92 ? -24.158 29.776 -8.003 1.00 50.22 92 SER A CA 1
ATOM 705 C C . SER A 1 92 ? -24.724 29.972 -9.417 1.00 50.22 92 SER A C 1
ATOM 707 O O . SER A 1 92 ? -25.164 31.055 -9.801 1.00 50.22 92 SER A O 1
ATOM 709 N N . SER A 1 93 ? -24.736 28.924 -10.242 1.00 48.03 93 SER A N 1
ATOM 710 C CA . SER A 1 93 ? -25.430 28.994 -11.527 1.00 48.03 93 SER A CA 1
ATOM 711 C C . SER A 1 93 ? -26.938 28.843 -11.300 1.00 48.03 93 SER A C 1
ATOM 713 O O . SER A 1 93 ? -27.518 27.760 -11.285 1.00 48.03 93 SER A O 1
ATOM 715 N N . ARG A 1 94 ? -27.590 29.997 -11.101 1.00 48.06 94 ARG A N 1
ATOM 716 C CA . ARG A 1 94 ? -29.042 30.178 -11.217 1.00 48.06 94 ARG A CA 1
ATOM 717 C C . ARG A 1 94 ? -29.537 29.525 -12.511 1.00 48.06 94 ARG A C 1
ATOM 719 O O . ARG A 1 94 ? -29.402 30.097 -13.593 1.00 48.06 94 ARG A O 1
ATOM 726 N N . SER A 1 95 ? -30.195 28.375 -12.389 1.00 41.62 95 SER A N 1
ATOM 727 C CA . SER A 1 95 ? -31.129 27.911 -13.409 1.00 41.62 95 SER A CA 1
ATOM 728 C C . SER A 1 95 ? -32.282 28.912 -13.466 1.00 41.62 95 SER A C 1
ATOM 730 O O . SER A 1 95 ? -33.054 29.076 -12.521 1.00 41.62 95 SER A O 1
ATOM 732 N N . LYS A 1 96 ? -32.350 29.650 -14.570 1.00 48.12 96 LYS A N 1
ATOM 733 C CA . LYS A 1 96 ? -33.397 30.623 -14.863 1.00 48.12 96 LYS A CA 1
ATOM 734 C C . LYS A 1 96 ? -34.685 29.854 -15.188 1.00 48.12 96 LYS A C 1
ATOM 736 O O . LYS A 1 96 ? -34.980 29.611 -16.353 1.00 48.12 96 LYS A O 1
ATOM 741 N N . ARG A 1 97 ? -35.445 29.452 -14.161 1.00 40.66 97 ARG A N 1
ATOM 742 C CA . ARG A 1 97 ? -36.875 29.134 -14.299 1.00 40.66 97 ARG A CA 1
ATOM 743 C C . ARG A 1 97 ? -37.693 30.368 -13.963 1.00 40.66 97 ARG A C 1
ATOM 745 O O . ARG A 1 97 ? -37.608 30.930 -12.876 1.00 40.66 97 ARG A O 1
ATOM 752 N N . THR A 1 98 ? -38.453 30.790 -14.954 1.00 42.50 98 THR A N 1
ATOM 753 C CA . THR A 1 98 ? -39.413 31.880 -14.904 1.00 42.50 98 THR A CA 1
ATOM 754 C C . THR A 1 98 ? -40.686 31.441 -14.170 1.00 42.50 98 THR A C 1
ATOM 756 O O . THR A 1 98 ? -41.172 30.337 -14.393 1.00 42.50 98 THR A O 1
ATOM 759 N N . PHE A 1 99 ? -41.245 32.391 -13.413 1.00 35.16 99 PHE A N 1
ATOM 760 C CA . PHE A 1 99 ? -42.621 32.511 -12.905 1.00 35.16 99 PHE A CA 1
ATOM 761 C C . PHE A 1 99 ? -43.048 31.750 -11.634 1.00 35.16 99 PHE A C 1
ATOM 763 O O . PHE A 1 99 ? -43.258 30.543 -11.640 1.00 35.16 99 PHE A O 1
ATOM 770 N N . GLY A 1 100 ? -43.297 32.531 -10.572 1.00 34.62 100 GLY A N 1
ATOM 771 C CA . GLY A 1 100 ? -44.040 32.132 -9.374 1.00 34.62 100 GLY A CA 1
ATOM 772 C C . GLY A 1 100 ? -43.642 32.940 -8.135 1.00 34.62 100 GLY A C 1
ATOM 773 O O . GLY A 1 100 ? -42.722 32.555 -7.429 1.00 34.62 100 GLY A O 1
ATOM 774 N N . GLU A 1 101 ? -44.302 34.075 -7.899 1.00 40.69 101 GLU A N 1
ATOM 775 C CA . GLU A 1 101 ? -44.104 34.976 -6.752 1.00 40.69 101 GLU A CA 1
ATOM 776 C C . GLU A 1 101 ? -44.394 34.310 -5.387 1.00 40.69 101 GLU A C 1
ATOM 778 O O . GLU A 1 101 ? -45.438 33.679 -5.233 1.00 40.69 101 GLU A O 1
ATOM 783 N N . ARG A 1 102 ? -43.558 34.567 -4.364 1.00 35.84 102 ARG A N 1
ATOM 784 C CA . ARG A 1 102 ? -43.868 35.402 -3.171 1.00 35.84 102 ARG A CA 1
ATOM 785 C C . ARG A 1 102 ? -42.954 35.113 -1.966 1.00 35.84 102 ARG A C 1
ATOM 787 O O . ARG A 1 102 ? -42.771 33.965 -1.591 1.00 35.84 102 ARG A O 1
ATOM 794 N N . ASN A 1 103 ? -42.578 36.225 -1.322 1.00 33.09 103 ASN A N 1
ATOM 795 C CA . ASN A 1 103 ? -42.321 36.470 0.109 1.00 33.09 103 ASN A CA 1
ATOM 796 C C . ASN A 1 103 ? -41.093 35.823 0.781 1.00 33.09 103 ASN A C 1
ATOM 798 O O . ASN A 1 103 ? -40.962 34.610 0.821 1.00 33.09 103 ASN A O 1
ATOM 802 N N . VAL A 1 104 ? -40.086 36.639 1.137 1.00 41.06 104 VAL A N 1
ATOM 803 C CA . VAL A 1 104 ? -39.875 37.345 2.434 1.00 41.06 104 VAL A CA 1
ATOM 804 C C . VAL A 1 104 ? -39.338 36.376 3.492 1.00 41.06 104 VAL A C 1
ATOM 806 O O . VAL A 1 104 ? -40.100 35.608 4.057 1.00 41.06 104 VAL A O 1
ATOM 809 N N . ASP A 1 105 ? -38.020 36.375 3.706 1.00 35.88 105 ASP A N 1
ATOM 810 C CA . ASP A 1 105 ? -37.421 36.932 4.928 1.00 35.88 105 ASP A CA 1
ATOM 811 C C . ASP A 1 105 ? -35.886 36.927 4.858 1.00 35.88 105 ASP A C 1
ATOM 813 O O . ASP A 1 105 ? -35.246 36.029 4.306 1.00 35.88 105 ASP A O 1
ATOM 817 N N . GLU A 1 106 ? -35.311 38.000 5.390 1.00 44.78 106 GLU A N 1
ATOM 818 C CA . GLU A 1 106 ? -33.883 38.238 5.541 1.00 44.78 106 GLU A CA 1
ATOM 819 C C . GLU A 1 106 ? -33.284 37.304 6.602 1.00 44.78 106 GLU A C 1
ATOM 821 O O . GLU A 1 106 ? -33.789 37.200 7.715 1.00 44.78 106 GLU A O 1
ATOM 826 N N . SER A 1 107 ? -32.139 36.689 6.312 1.00 34.97 107 SER A N 1
ATOM 827 C CA . SER A 1 107 ? -31.143 36.417 7.355 1.00 34.97 107 SER A CA 1
ATOM 828 C C . SER A 1 107 ? -29.747 36.348 6.744 1.00 34.97 107 SER A C 1
ATOM 830 O O . SER A 1 107 ? -29.362 35.414 6.043 1.00 34.97 107 SER A O 1
ATOM 832 N N . SER A 1 108 ? -28.981 37.403 6.996 1.00 37.47 108 SER A N 1
ATOM 833 C CA . SER A 1 108 ? -27.539 37.441 6.804 1.00 37.47 108 SER A CA 1
ATOM 834 C C . SER A 1 108 ? -26.872 36.647 7.926 1.00 37.47 108 SER A C 1
ATOM 836 O O . SER A 1 108 ? -26.952 37.050 9.087 1.00 37.47 108 SER A O 1
ATOM 838 N N . LEU A 1 109 ? -26.187 35.552 7.598 1.00 34.12 109 LEU A N 1
ATOM 839 C CA . LEU A 1 109 ? -25.294 34.870 8.534 1.00 34.12 109 LEU A CA 1
ATOM 840 C C . LEU A 1 109 ? -23.846 35.097 8.108 1.00 34.12 109 LEU A C 1
ATOM 842 O O . LEU A 1 109 ? -23.334 34.488 7.171 1.00 34.12 109 LEU A O 1
ATOM 846 N N . SER A 1 110 ? -23.202 36.015 8.825 1.00 36.09 110 SER A N 1
ATOM 847 C CA . SER A 1 110 ? -21.754 36.147 8.904 1.00 36.09 110 SER A CA 1
ATOM 848 C C . SER A 1 110 ? -21.191 34.959 9.684 1.00 36.09 110 SER A C 1
ATOM 850 O O . SER A 1 110 ? -21.505 34.786 10.861 1.00 36.09 110 SER A O 1
ATOM 852 N N . VAL A 1 111 ? -20.351 34.148 9.046 1.00 36.69 111 VAL A N 1
ATOM 853 C CA . VAL A 1 111 ? -19.625 33.065 9.716 1.00 36.69 111 VAL A CA 1
ATOM 854 C C . VAL A 1 111 ? -18.327 33.644 10.271 1.00 36.69 111 VAL A C 1
ATOM 856 O O . VAL A 1 111 ? -17.376 33.882 9.532 1.00 36.69 111 VAL A O 1
ATOM 859 N N . SER A 1 112 ? -18.307 33.895 11.577 1.00 36.06 112 SER A N 1
ATOM 860 C CA . SER A 1 112 ? -17.101 34.200 12.344 1.00 36.06 112 SER A CA 1
ATOM 861 C C . SER A 1 112 ? -17.082 33.349 13.605 1.00 36.06 112 SER A C 1
ATOM 863 O O . SER A 1 112 ? -18.012 33.428 14.396 1.00 36.06 112 SER A O 1
ATOM 865 N N . SER A 1 113 ? -15.961 32.645 13.760 1.00 34.84 113 SER A N 1
ATOM 866 C CA . SER A 1 113 ? -15.346 32.099 14.973 1.00 34.84 113 SER A CA 1
ATOM 867 C C . SER A 1 113 ? -16.141 31.121 15.841 1.00 34.84 113 SER A C 1
ATOM 869 O O . SER A 1 113 ? -17.301 31.305 16.179 1.00 34.84 113 SER A O 1
ATOM 871 N N . MET A 1 114 ? -15.438 30.051 16.200 1.00 41.12 114 MET A N 1
ATOM 872 C CA . MET A 1 114 ? -15.884 28.963 17.055 1.00 41.12 114 MET A CA 1
ATOM 873 C C . MET A 1 114 ? -16.123 29.439 18.486 1.00 41.12 114 MET A C 1
ATOM 875 O O . MET A 1 114 ? -15.236 30.061 19.058 1.00 41.12 114 MET A O 1
ATOM 879 N N . ASP A 1 115 ? -17.246 29.022 19.065 1.00 32.09 115 ASP A N 1
ATOM 880 C CA . ASP A 1 115 ? -17.368 28.803 20.502 1.00 32.09 115 ASP A CA 1
ATOM 881 C C . ASP A 1 115 ? -17.874 27.375 20.725 1.00 32.09 115 ASP A C 1
ATOM 883 O O . ASP A 1 115 ? -18.914 26.948 20.214 1.00 32.09 115 ASP A O 1
ATOM 887 N N . VAL A 1 116 ? -17.038 26.612 21.423 1.00 50.84 116 VAL A N 1
ATOM 888 C CA . VAL A 1 116 ? -17.299 25.270 21.932 1.00 50.84 116 VAL A CA 1
ATOM 889 C C . VAL A 1 116 ? -18.087 25.460 23.213 1.00 50.84 116 VAL A C 1
ATOM 891 O O . VAL A 1 116 ? -17.517 25.944 24.176 1.00 50.84 116 VAL A O 1
ATOM 894 N N . ASP A 1 117 ? -19.378 25.139 23.197 1.00 41.12 117 ASP A N 1
ATOM 895 C CA . ASP A 1 117 ? -20.097 24.549 24.332 1.00 41.12 117 ASP A CA 1
ATOM 896 C C . ASP A 1 117 ? -21.580 24.411 23.981 1.00 41.12 117 ASP A C 1
ATOM 898 O O . ASP A 1 117 ? -22.375 25.346 24.047 1.00 41.12 117 ASP A O 1
ATOM 902 N N . THR A 1 118 ? -21.977 23.211 23.575 1.00 37.91 118 THR A N 1
ATOM 903 C CA . THR A 1 118 ? -23.368 22.763 23.691 1.00 37.91 118 THR A CA 1
ATOM 904 C C . THR A 1 118 ? -23.374 21.244 23.655 1.00 37.91 118 THR A C 1
ATOM 906 O O . THR A 1 118 ? -23.128 20.620 22.625 1.00 37.91 118 THR A O 1
ATOM 909 N N . SER A 1 119 ? -23.619 20.636 24.813 1.00 44.91 119 SER A N 1
ATOM 910 C CA . SER A 1 119 ? -23.864 19.206 24.946 1.00 44.91 119 SER A CA 1
ATOM 911 C C . SER A 1 119 ? -25.217 18.876 24.317 1.00 44.91 119 SER A C 1
ATOM 913 O O . SER A 1 119 ? -26.271 18.982 24.941 1.00 44.91 119 SER A O 1
ATOM 915 N N . VAL A 1 120 ? -25.193 18.499 23.041 1.00 40.53 120 VAL A N 1
ATOM 916 C CA . VAL A 1 120 ? -26.373 17.971 22.360 1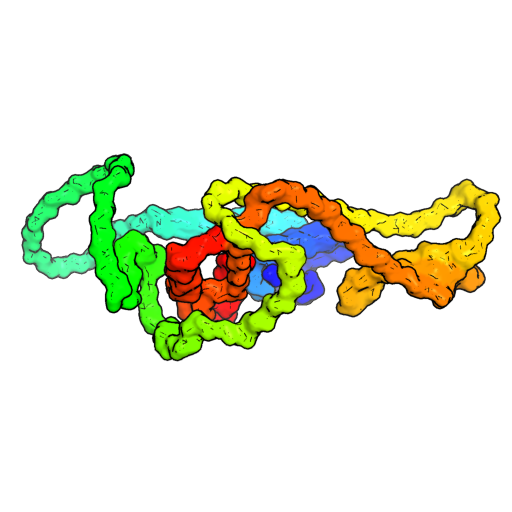.00 40.53 120 VAL A CA 1
ATOM 917 C C . VAL A 1 120 ? -26.520 16.509 22.769 1.00 40.53 120 VAL A C 1
ATOM 919 O O . VAL A 1 120 ? -25.680 15.669 22.455 1.00 40.53 120 VAL A O 1
ATOM 922 N N . HIS A 1 121 ? -27.580 16.218 23.518 1.00 42.34 121 HIS A N 1
ATOM 923 C CA . HIS A 1 121 ? -28.026 14.858 23.785 1.00 42.34 121 HIS A CA 1
ATOM 924 C C . HIS A 1 121 ? -28.567 14.277 22.472 1.00 42.34 121 HIS A C 1
ATOM 926 O O . HIS A 1 121 ? -29.725 14.496 22.123 1.00 42.34 121 HIS A O 1
ATOM 932 N N . GLU A 1 122 ? -27.723 13.577 21.718 1.00 42.97 122 GLU A N 1
ATOM 933 C CA . GLU A 1 122 ? -28.142 12.884 20.500 1.00 42.97 122 GLU A CA 1
ATOM 934 C C . GLU A 1 122 ? -28.740 11.514 20.845 1.00 42.97 122 GLU A C 1
ATOM 936 O O . GLU A 1 122 ? -28.166 10.720 21.592 1.00 42.97 122 GLU A O 1
ATOM 941 N N . ASP A 1 123 ? -29.941 11.272 20.326 1.00 37.97 123 ASP A N 1
ATOM 942 C CA . ASP A 1 123 ? -30.671 10.014 20.434 1.00 37.97 123 ASP A CA 1
ATOM 943 C C . ASP A 1 123 ? -30.236 9.111 19.264 1.00 37.97 123 ASP A C 1
ATOM 945 O O . ASP A 1 123 ? -30.688 9.262 18.128 1.00 37.97 123 ASP A O 1
ATOM 949 N N . PHE A 1 124 ? -29.283 8.209 19.521 1.00 44.16 124 PHE A N 1
ATOM 950 C CA . PHE A 1 124 ? -28.593 7.385 18.510 1.00 44.16 124 PHE A CA 1
ATOM 951 C C . PHE A 1 124 ? -29.419 6.190 17.981 1.00 44.16 124 PHE A C 1
ATOM 953 O O . PHE A 1 124 ? -28.879 5.260 17.387 1.00 44.16 124 PHE A O 1
ATOM 960 N N . GLY A 1 125 ? -30.744 6.197 18.155 1.00 38.91 125 GLY A N 1
ATOM 961 C CA . GLY A 1 125 ? -31.636 5.145 17.643 1.00 38.91 125 GLY A CA 1
ATOM 962 C C . GLY A 1 125 ? -31.951 5.228 16.140 1.00 38.91 125 GLY A C 1
ATOM 963 O O . GLY A 1 125 ? -32.631 4.353 15.607 1.00 38.91 125 GLY A O 1
ATOM 964 N N . SER A 1 126 ? -31.488 6.272 15.446 1.00 42.66 126 SER A N 1
ATOM 965 C CA . SER A 1 126 ? -31.744 6.515 14.023 1.00 42.66 126 SER A CA 1
ATOM 966 C C . SER A 1 126 ? -30.487 6.228 13.200 1.00 42.66 126 SER A C 1
ATOM 968 O O . SER A 1 126 ? -29.470 6.891 13.364 1.00 42.66 126 SER A O 1
ATOM 970 N N . THR A 1 127 ? -30.579 5.297 12.250 1.00 47.41 127 THR A N 1
ATOM 971 C CA . THR A 1 127 ? -29.534 4.895 11.284 1.00 47.41 127 THR A CA 1
ATOM 972 C C . THR A 1 127 ? -29.130 5.983 10.274 1.00 47.41 127 THR A C 1
ATOM 974 O O . THR A 1 127 ? -28.537 5.688 9.239 1.00 47.41 127 THR A O 1
ATOM 977 N N . GLN A 1 128 ? -29.453 7.251 10.529 1.00 50.56 128 GLN A N 1
ATOM 978 C CA . GLN A 1 128 ? -29.035 8.379 9.703 1.00 50.56 128 GLN A CA 1
ATOM 979 C C . GLN A 1 128 ? -27.957 9.171 10.433 1.00 50.56 128 GLN A C 1
ATOM 981 O O . GLN A 1 128 ? -28.211 9.706 11.507 1.00 50.56 128 GLN A O 1
ATOM 986 N N . LEU A 1 129 ? -26.782 9.287 9.809 1.00 47.38 129 LEU A N 1
ATOM 987 C CA . LEU A 1 129 ? -25.725 10.214 10.210 1.00 47.38 129 LEU A CA 1
ATOM 988 C C . LEU A 1 129 ? -26.327 11.621 10.387 1.00 47.38 129 LEU A C 1
ATOM 990 O O . LEU A 1 129 ? -26.754 12.252 9.412 1.00 47.38 129 LEU A O 1
ATOM 994 N N . THR A 1 130 ? -26.406 12.104 11.626 1.00 47.53 130 THR A N 1
ATOM 995 C CA . THR A 1 130 ? -26.892 13.452 11.937 1.00 47.53 130 THR A CA 1
ATOM 996 C C . THR A 1 130 ? -25.765 14.482 11.805 1.00 47.53 130 THR A C 1
ATOM 998 O O . THR A 1 130 ? -24.576 14.191 11.936 1.00 47.53 130 THR A O 1
ATOM 1001 N N . GLY A 1 131 ? -26.135 15.727 11.493 1.00 61.28 131 GLY A N 1
ATOM 1002 C CA . GLY A 1 131 ? -25.219 16.868 11.520 1.00 61.28 131 GLY A CA 1
ATOM 1003 C C . GLY A 1 131 ? -24.253 16.992 10.332 1.00 61.28 131 GLY A C 1
ATOM 1004 O O . GLY A 1 131 ? -24.571 16.664 9.187 1.00 61.28 131 GLY A O 1
ATOM 1005 N N . LYS A 1 132 ? -23.068 17.554 10.614 1.00 51.72 132 LYS A N 1
ATOM 1006 C CA . LYS A 1 132 ? -22.074 18.020 9.624 1.00 51.72 132 LYS A CA 1
ATOM 1007 C C . LYS A 1 132 ? -21.482 16.895 8.767 1.00 51.72 132 LYS A C 1
ATOM 1009 O O . LYS A 1 132 ? -21.031 17.159 7.658 1.00 51.72 132 LYS A O 1
ATOM 1014 N N . TYR A 1 133 ? -21.524 15.652 9.242 1.00 48.34 133 TYR A N 1
ATOM 1015 C CA . TYR A 1 133 ? -20.983 14.490 8.532 1.00 48.34 133 TYR A CA 1
ATOM 1016 C C . TYR A 1 133 ? -21.840 14.067 7.333 1.00 48.34 133 TYR A C 1
ATOM 1018 O O . TYR A 1 133 ? -21.306 13.557 6.350 1.00 48.34 133 TYR A O 1
ATOM 1026 N N . ARG A 1 134 ? -23.143 14.389 7.336 1.00 53.78 134 ARG A N 1
ATOM 1027 C CA . ARG A 1 134 ? -24.032 14.163 6.183 1.00 53.78 134 ARG A CA 1
ATOM 1028 C C . ARG A 1 134 ? -23.620 14.972 4.946 1.00 53.78 134 ARG A C 1
ATOM 1030 O O . ARG A 1 134 ? -23.930 14.573 3.829 1.00 53.78 134 ARG A O 1
ATOM 1037 N N . ALA A 1 135 ? -22.921 16.094 5.131 1.00 54.75 135 ALA A N 1
ATOM 1038 C CA . ALA A 1 135 ? -22.458 16.931 4.025 1.00 54.75 135 ALA A CA 1
ATOM 1039 C C . ALA A 1 135 ? -21.289 16.306 3.241 1.00 54.75 135 ALA A C 1
ATOM 1041 O O . ALA A 1 135 ? -21.103 16.648 2.078 1.00 54.75 135 ALA A O 1
ATOM 1042 N N . PHE A 1 136 ? -20.526 15.394 3.855 1.00 50.53 136 PHE A N 1
ATOM 1043 C CA . PHE A 1 136 ? -19.328 14.793 3.251 1.00 50.53 136 PHE A CA 1
ATOM 1044 C C . PHE A 1 136 ? -19.572 13.409 2.640 1.00 50.53 136 PHE A C 1
ATOM 1046 O O . PHE A 1 136 ? -18.759 12.940 1.852 1.00 50.53 136 PHE A O 1
ATOM 1053 N N . ALA A 1 137 ? -20.702 12.778 2.955 1.00 52.22 137 ALA A N 1
ATOM 1054 C CA . ALA A 1 137 ? -21.147 11.540 2.333 1.00 52.22 137 ALA A CA 1
ATOM 1055 C C . ALA A 1 137 ? -22.673 11.601 2.150 1.00 52.22 137 ALA A C 1
ATOM 1057 O O . ALA A 1 137 ? -23.418 11.196 3.046 1.00 52.22 137 ALA A O 1
ATOM 1058 N N . PRO A 1 138 ? -23.183 12.134 1.024 1.00 51.53 138 PRO A N 1
ATOM 1059 C CA . PRO A 1 138 ? -24.593 12.014 0.681 1.00 51.53 138 PRO A CA 1
ATOM 1060 C C . PRO A 1 138 ? -24.872 10.547 0.319 1.00 51.53 138 PRO A C 1
ATOM 1062 O O . PRO A 1 138 ? -24.866 10.161 -0.845 1.00 51.53 138 PRO A O 1
ATOM 1065 N N . VAL A 1 139 ? -25.034 9.697 1.335 1.00 56.16 139 VAL A N 1
ATOM 1066 C CA . VAL A 1 139 ? -25.200 8.251 1.165 1.00 56.16 139 VAL A CA 1
ATOM 1067 C C . VAL A 1 139 ? -26.555 7.980 0.510 1.00 56.16 139 VAL A C 1
ATOM 1069 O O . VAL A 1 139 ? -27.605 8.129 1.136 1.00 56.16 139 VAL A O 1
ATOM 1072 N N . ALA A 1 140 ? -26.543 7.562 -0.755 1.00 55.47 140 ALA A N 1
ATOM 1073 C CA . ALA A 1 140 ? -27.635 6.761 -1.286 1.00 55.47 140 ALA A CA 1
ATOM 1074 C C . ALA A 1 140 ? -27.540 5.379 -0.628 1.00 55.47 140 ALA A C 1
ATOM 1076 O O . ALA A 1 140 ? -26.464 4.785 -0.586 1.00 55.47 140 ALA A O 1
ATOM 1077 N N . SER A 1 141 ? -28.645 4.869 -0.086 1.00 57.41 141 SER A N 1
ATOM 1078 C CA . SER A 1 141 ? -28.696 3.515 0.469 1.00 57.41 141 SER A CA 1
ATOM 1079 C C . SER A 1 141 ? -28.304 2.506 -0.616 1.00 57.41 141 SER A C 1
ATOM 1081 O O . SER A 1 141 ? -29.094 2.272 -1.533 1.00 57.41 141 SER A O 1
ATOM 1083 N N . SER A 1 142 ? -27.105 1.923 -0.540 1.00 65.00 142 SER A N 1
ATOM 1084 C CA . SER A 1 142 ? -26.711 0.832 -1.436 1.00 65.00 142 SER A CA 1
ATOM 1085 C C . SER A 1 142 ? -27.071 -0.528 -0.810 1.00 65.00 142 SER A C 1
ATOM 1087 O O . SER A 1 142 ? -27.120 -0.657 0.422 1.00 65.00 142 SER A O 1
ATOM 1089 N N . PRO A 1 143 ? -27.354 -1.554 -1.633 1.00 69.38 143 PRO A N 1
ATOM 1090 C CA . PRO A 1 143 ? -27.658 -2.901 -1.155 1.00 69.38 143 PRO A CA 1
ATOM 1091 C C . PRO A 1 143 ? -26.569 -3.515 -0.257 1.00 69.38 143 PRO A C 1
ATOM 1093 O O . PRO A 1 143 ? -26.912 -4.210 0.707 1.00 69.38 143 PRO A O 1
ATOM 1096 N N . SER A 1 144 ? -25.280 -3.250 -0.511 1.00 67.00 144 SER A N 1
ATOM 1097 C CA . SER A 1 144 ? -24.187 -3.744 0.344 1.00 67.00 144 SER A CA 1
ATOM 1098 C C . SER A 1 144 ? -24.280 -3.237 1.784 1.00 67.00 144 SER A C 1
ATOM 1100 O O . SER A 1 144 ? -24.076 -4.018 2.718 1.00 67.00 144 SER A O 1
ATOM 1102 N N . ASN A 1 145 ? -24.651 -1.969 1.983 1.00 75.44 145 ASN A N 1
ATOM 1103 C CA . ASN A 1 145 ? -24.815 -1.395 3.318 1.00 75.44 145 ASN A CA 1
ATOM 1104 C C . ASN A 1 145 ? -25.975 -2.040 4.054 1.00 75.44 145 ASN A C 1
ATOM 1106 O O . ASN A 1 145 ? -25.841 -2.387 5.222 1.00 75.44 145 ASN A O 1
ATOM 1110 N N . ALA A 1 146 ? -27.088 -2.299 3.365 1.00 81.19 146 ALA A N 1
ATOM 1111 C CA . ALA A 1 146 ? -28.214 -2.997 3.975 1.00 81.19 146 ALA A CA 1
ATOM 1112 C C . ALA A 1 146 ? -27.794 -4.378 4.509 1.00 81.19 146 ALA A C 1
ATOM 1114 O O . ALA A 1 146 ? -28.153 -4.742 5.629 1.00 81.19 146 ALA A O 1
ATOM 1115 N N . LYS A 1 147 ? -26.971 -5.120 3.754 1.00 85.56 147 LYS A N 1
ATOM 1116 C CA . LYS A 1 147 ? -26.431 -6.413 4.201 1.00 85.56 147 LYS A CA 1
ATOM 1117 C C . LYS A 1 147 ? -25.468 -6.262 5.382 1.00 85.56 147 LYS A C 1
ATOM 1119 O O . LYS A 1 147 ? -25.558 -7.040 6.331 1.00 85.56 147 LYS A O 1
ATOM 1124 N N . TYR A 1 148 ? -24.565 -5.280 5.342 1.00 87.19 148 TYR A N 1
ATOM 1125 C CA . TYR A 1 148 ? -23.639 -5.013 6.445 1.00 87.19 148 TYR A CA 1
ATOM 1126 C C . TYR A 1 148 ? -24.382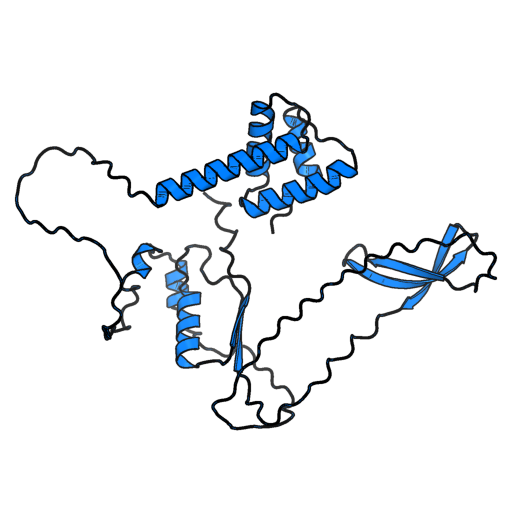 -4.618 7.728 1.00 87.19 148 TYR A C 1
ATOM 1128 O O . TYR A 1 148 ? -24.076 -5.131 8.806 1.00 87.19 148 TYR A O 1
ATOM 1136 N N . GLN A 1 149 ? -25.398 -3.763 7.622 1.00 85.19 149 GLN A N 1
ATOM 1137 C CA . GLN A 1 149 ? -26.211 -3.339 8.757 1.00 85.19 149 GLN A CA 1
ATOM 1138 C C . GLN A 1 149 ? -27.076 -4.476 9.306 1.00 85.19 149 GLN A C 1
ATOM 1140 O O . GLN A 1 149 ? -27.204 -4.608 10.523 1.00 85.19 149 GLN A O 1
ATOM 1145 N N . ALA A 1 150 ? -27.599 -5.347 8.442 1.00 89.25 150 ALA A N 1
ATOM 1146 C CA . ALA A 1 150 ? -28.404 -6.501 8.838 1.00 89.25 150 ALA A CA 1
ATOM 1147 C C . ALA A 1 150 ? -27.585 -7.703 9.356 1.00 89.25 150 ALA A C 1
ATOM 1149 O O . ALA A 1 150 ? -28.160 -8.757 9.634 1.00 89.25 150 ALA A O 1
ATOM 1150 N N . ARG A 1 151 ? -26.253 -7.594 9.475 1.00 91.25 151 ARG A N 1
ATOM 1151 C CA . ARG A 1 151 ? -25.413 -8.708 9.936 1.00 91.25 151 ARG A CA 1
ATOM 1152 C C . ARG A 1 151 ? -25.739 -9.089 11.385 1.00 91.25 151 ARG A C 1
ATOM 1154 O O . ARG A 1 151 ? -25.810 -8.230 12.262 1.00 91.25 151 ARG A O 1
ATOM 1161 N N . MET A 1 152 ? -25.870 -10.391 11.634 1.00 91.50 152 MET A N 1
ATOM 1162 C CA . MET A 1 152 ? -26.149 -10.941 12.969 1.00 91.50 152 MET A CA 1
ATOM 1163 C C . MET A 1 152 ? -24.871 -11.179 13.784 1.00 91.50 152 MET A C 1
ATOM 1165 O O . MET A 1 152 ? -24.909 -11.208 15.008 1.00 91.50 152 MET A O 1
ATOM 1169 N N . GLU A 1 153 ? -23.725 -11.303 13.114 1.00 91.06 153 GLU A N 1
ATOM 1170 C CA . GLU A 1 153 ? -22.425 -11.627 13.716 1.00 91.06 153 GLU A CA 1
ATOM 1171 C C . GLU A 1 153 ? -21.680 -10.378 14.217 1.00 91.06 153 GLU A C 1
ATOM 1173 O O . GLU A 1 153 ? -20.471 -10.227 14.038 1.00 91.06 153 GLU A O 1
ATOM 1178 N N . ARG A 1 154 ? -22.394 -9.430 14.832 1.00 89.00 154 ARG A N 1
ATOM 1179 C CA . ARG A 1 154 ? -21.740 -8.270 15.452 1.00 89.00 154 ARG A CA 1
ATOM 1180 C C . ARG A 1 154 ? -20.994 -8.723 16.709 1.00 89.00 154 ARG A C 1
ATOM 1182 O O . ARG A 1 154 ? -21.570 -9.399 17.554 1.00 89.00 154 ARG A O 1
ATOM 1189 N N . ASN A 1 155 ? -19.732 -8.310 16.841 1.00 87.75 155 ASN A N 1
ATOM 1190 C CA . ASN A 1 155 ? -18.889 -8.553 18.020 1.00 87.75 155 ASN A CA 1
ATOM 1191 C C . ASN A 1 155 ? -18.645 -10.038 18.349 1.00 87.75 155 ASN A C 1
ATOM 1193 O O . ASN A 1 155 ? -18.392 -10.387 19.501 1.00 87.75 155 ASN A O 1
ATOM 1197 N N . VAL A 1 156 ? -18.715 -10.923 17.350 1.00 93.12 156 VAL A N 1
ATOM 1198 C CA . VAL A 1 156 ? -18.419 -12.348 17.535 1.00 93.12 156 VAL A CA 1
ATOM 1199 C C . VAL A 1 156 ? -16.907 -12.568 17.518 1.00 93.12 156 VAL A C 1
ATOM 1201 O O . VAL A 1 156 ? -16.220 -12.184 16.573 1.00 93.12 156 VAL A O 1
ATOM 1204 N N . VAL A 1 157 ? -16.381 -13.218 18.558 1.00 91.62 157 VAL A N 1
ATOM 1205 C CA . VAL A 1 157 ? -14.972 -13.629 18.614 1.00 91.62 157 VAL A CA 1
ATOM 1206 C C . VAL A 1 157 ? -14.781 -14.849 17.716 1.00 91.62 157 VAL A C 1
ATOM 1208 O O . VAL A 1 157 ? -15.224 -15.947 18.041 1.00 91.62 157 VAL A O 1
ATOM 1211 N N . VAL A 1 158 ? -14.118 -14.654 16.574 1.00 94.25 158 VAL A N 1
ATOM 1212 C CA . VAL A 1 158 ? -13.854 -15.728 15.594 1.00 94.25 158 VAL A CA 1
ATOM 1213 C C . VAL A 1 158 ? -12.609 -16.540 15.963 1.00 94.25 158 VAL A C 1
ATOM 1215 O O . VAL A 1 158 ? -12.503 -17.719 15.630 1.00 94.25 158 VAL A O 1
ATOM 1218 N N . ARG A 1 159 ? -11.650 -15.917 16.657 1.00 90.38 159 ARG A N 1
ATOM 1219 C CA . ARG A 1 159 ? -10.407 -16.559 17.080 1.00 90.38 159 ARG A CA 1
ATOM 1220 C C . ARG A 1 159 ? -9.922 -15.969 18.392 1.00 90.38 159 ARG A C 1
ATOM 1222 O O . ARG A 1 159 ? -9.810 -14.755 18.522 1.00 90.38 159 ARG A O 1
ATOM 1229 N N . GLU A 1 160 ? -9.564 -16.849 19.313 1.00 90.38 160 GLU A N 1
ATOM 1230 C CA . GLU A 1 160 ? -8.894 -16.502 20.557 1.00 90.38 160 GLU A CA 1
ATOM 1231 C C . GLU A 1 160 ? -7.490 -17.107 20.538 1.00 90.38 160 GLU A C 1
ATOM 1233 O O . GLU A 1 160 ? -7.301 -18.279 20.203 1.00 90.38 160 GLU A O 1
ATOM 1238 N N . VAL A 1 161 ? -6.488 -16.286 20.843 1.00 86.38 161 VAL A N 1
ATOM 1239 C CA . VAL A 1 161 ? -5.106 -16.732 21.002 1.00 86.38 161 VAL A CA 1
ATOM 1240 C C . VAL A 1 161 ? -4.665 -16.308 22.386 1.00 86.38 161 VAL A C 1
ATOM 1242 O O . VAL A 1 161 ? -4.523 -15.120 22.663 1.00 86.38 161 VAL A O 1
ATOM 1245 N N . GLN A 1 162 ? -4.438 -17.289 23.250 1.00 82.75 162 GLN A N 1
ATOM 1246 C CA . GLN A 1 162 ? -3.908 -17.051 24.580 1.00 82.75 162 GLN A CA 1
ATOM 1247 C C . GLN A 1 162 ? -2.414 -17.374 24.578 1.00 82.75 162 GLN A C 1
ATOM 1249 O O . GLN A 1 162 ? -2.009 -18.522 24.399 1.00 82.75 162 GLN A O 1
ATOM 1254 N N . GLY A 1 163 ? -1.586 -16.348 24.756 1.00 73.31 163 GLY A N 1
ATOM 1255 C CA . GLY A 1 163 ? -0.178 -16.540 25.083 1.00 73.31 163 GLY A CA 1
ATOM 1256 C C . GLY A 1 163 ? -0.011 -16.940 26.549 1.00 73.31 163 GLY A C 1
ATOM 1257 O O . GLY A 1 163 ? -0.901 -16.718 27.374 1.00 73.31 163 GLY A O 1
ATOM 1258 N N . GLN A 1 164 ? 1.152 -17.484 26.908 1.00 57.53 164 GLN A N 1
ATOM 1259 C CA . GLN A 1 164 ? 1.539 -17.536 28.316 1.00 57.53 164 GLN A CA 1
ATOM 1260 C C . GLN A 1 164 ? 1.679 -16.094 28.818 1.00 57.53 164 GLN A C 1
ATOM 1262 O O . GLN A 1 164 ? 2.619 -15.389 28.454 1.00 57.53 164 GLN A O 1
ATOM 1267 N N . MET A 1 165 ? 0.720 -15.640 29.631 1.00 46.97 165 MET A N 1
ATOM 1268 C CA . MET A 1 165 ? 0.876 -14.397 30.378 1.00 46.97 165 MET A CA 1
ATOM 1269 C C . MET A 1 165 ? 2.060 -14.572 31.320 1.00 46.97 165 MET A C 1
ATOM 1271 O O . MET A 1 165 ? 2.005 -15.378 32.247 1.00 46.97 165 MET A O 1
ATOM 1275 N N . PHE A 1 166 ? 3.134 -13.822 31.091 1.00 47.59 166 PHE A N 1
ATOM 1276 C CA . PHE A 1 166 ? 4.285 -13.888 31.982 1.00 47.59 166 PHE A CA 1
ATOM 1277 C C . PHE A 1 166 ? 4.017 -13.207 33.331 1.00 47.59 166 PHE A C 1
ATOM 1279 O O . PHE A 1 166 ? 4.711 -13.541 34.287 1.00 47.59 166 PHE A O 1
ATOM 1286 N N . VAL A 1 167 ? 3.018 -12.312 33.442 1.00 42.91 167 VAL A N 1
ATOM 1287 C CA . VAL A 1 167 ? 2.540 -11.715 34.706 1.00 42.91 167 VAL A CA 1
ATOM 1288 C C . VAL A 1 167 ? 1.116 -11.154 34.528 1.00 42.91 167 VAL A C 1
ATOM 1290 O O . VAL A 1 167 ? 0.794 -10.631 33.468 1.00 42.91 167 VAL A O 1
ATOM 1293 N N . SER A 1 168 ? 0.279 -11.220 35.567 1.00 38.56 168 SER A N 1
ATOM 1294 C CA . SER A 1 168 ? -1.003 -10.507 35.676 1.00 38.56 168 SER A CA 1
ATOM 1295 C C . SER A 1 168 ? -0.833 -9.209 36.478 1.00 38.56 168 SER A C 1
ATOM 1297 O O . SER A 1 168 ? -0.418 -9.280 37.635 1.00 38.56 168 SER A O 1
ATOM 1299 N N . SER A 1 169 ? -1.178 -8.047 35.912 1.00 45.22 169 SER A N 1
ATOM 1300 C CA . SER A 1 169 ? -1.210 -6.765 36.639 1.00 45.22 169 SER A CA 1
ATOM 1301 C C . SER A 1 169 ? -2.572 -6.076 36.520 1.00 45.22 169 SER A C 1
ATOM 1303 O O . SER A 1 169 ? -3.265 -6.216 35.517 1.00 45.22 169 SER A O 1
ATOM 1305 N N . SER A 1 170 ? -2.961 -5.360 37.573 1.00 43.88 170 SER A N 1
ATOM 1306 C CA . SER A 1 170 ? -4.197 -4.585 37.704 1.00 43.88 170 SER A CA 1
ATOM 1307 C C . SER A 1 170 ? -3.819 -3.209 38.247 1.00 43.88 170 SER A C 1
ATOM 1309 O O . SER A 1 170 ? -3.712 -3.034 39.459 1.00 43.88 170 SER A O 1
ATOM 1311 N N . ALA A 1 171 ? -3.618 -2.243 37.359 1.00 45.12 171 ALA A N 1
ATOM 1312 C CA . ALA A 1 171 ? -3.554 -0.824 37.692 1.00 45.12 171 ALA A CA 1
ATOM 1313 C C . ALA A 1 171 ? -4.147 -0.017 36.528 1.00 45.12 171 ALA A C 1
ATOM 1315 O O . ALA A 1 171 ? -4.152 -0.487 35.391 1.00 45.12 171 ALA A O 1
ATOM 1316 N N . VAL A 1 172 ? -4.730 1.135 36.856 1.00 43.44 172 VAL A N 1
ATOM 1317 C CA . VAL A 1 172 ? -5.414 2.048 35.935 1.00 43.44 172 VAL A CA 1
ATOM 1318 C C . VAL A 1 172 ? -4.731 3.414 36.045 1.00 43.44 172 VAL A C 1
ATOM 1320 O O . VAL A 1 172 ? -4.774 4.006 37.128 1.00 43.44 172 VAL A O 1
ATOM 1323 N N . GLY A 1 173 ? -4.170 3.935 34.944 1.00 54.34 173 GLY A N 1
ATOM 1324 C CA . GLY A 1 173 ? -3.724 5.332 34.829 1.00 54.34 173 GLY A CA 1
ATOM 1325 C C . GLY A 1 173 ? -2.267 5.604 34.416 1.00 54.34 173 GLY A C 1
ATOM 1326 O O . GLY A 1 173 ? -1.755 6.676 34.744 1.00 54.34 173 GLY A O 1
ATOM 1327 N N . SER A 1 174 ? -1.579 4.698 33.719 1.00 57.75 174 SER A N 1
ATOM 1328 C CA . SER A 1 174 ? -0.176 4.879 33.300 1.00 57.75 174 SER A CA 1
ATOM 1329 C C . SER A 1 174 ? 0.004 5.633 31.964 1.00 57.75 174 SER A C 1
ATOM 1331 O O . SER A 1 174 ? -0.907 5.761 31.146 1.00 57.75 174 SER A O 1
ATOM 1333 N N . SER A 1 175 ? 1.207 6.186 31.759 1.00 63.28 175 SER A N 1
ATOM 1334 C CA . SER A 1 175 ? 1.610 6.902 30.538 1.00 63.28 175 SER A CA 1
ATOM 1335 C C . SER A 1 175 ? 1.999 5.914 29.433 1.00 63.28 175 SER A C 1
ATOM 1337 O O . SER A 1 175 ? 2.881 5.084 29.642 1.00 63.28 175 SER A O 1
ATOM 1339 N N . ILE A 1 176 ? 1.383 6.016 28.251 1.00 69.62 176 ILE A N 1
ATOM 1340 C CA . ILE A 1 176 ? 1.693 5.183 27.077 1.00 69.62 176 ILE A CA 1
ATOM 1341 C C . ILE A 1 176 ? 2.794 5.868 26.258 1.00 69.62 176 ILE A C 1
ATOM 1343 O O . ILE A 1 176 ? 2.602 6.990 25.785 1.00 69.62 176 ILE A O 1
ATOM 1347 N N . GLN A 1 177 ? 3.928 5.194 26.042 1.00 72.00 177 GLN A N 1
ATOM 1348 C CA . GLN A 1 177 ? 4.979 5.669 25.134 1.00 72.00 177 GLN A CA 1
ATOM 1349 C C . GLN A 1 177 ? 4.928 4.924 23.798 1.00 72.00 177 GLN A C 1
ATOM 1351 O O . GLN A 1 177 ? 4.995 3.699 23.756 1.00 72.00 177 GLN A O 1
ATOM 1356 N N . ILE A 1 178 ? 4.832 5.674 22.698 1.00 73.06 178 ILE A N 1
ATOM 1357 C CA . ILE A 1 178 ? 4.914 5.143 21.334 1.00 73.06 178 ILE A CA 1
ATOM 1358 C C . ILE A 1 178 ? 6.228 5.635 20.730 1.00 73.06 178 ILE A C 1
ATOM 1360 O O . ILE A 1 178 ? 6.395 6.830 20.487 1.00 73.06 178 ILE A O 1
ATOM 1364 N N . THR A 1 179 ? 7.159 4.715 20.480 1.00 73.56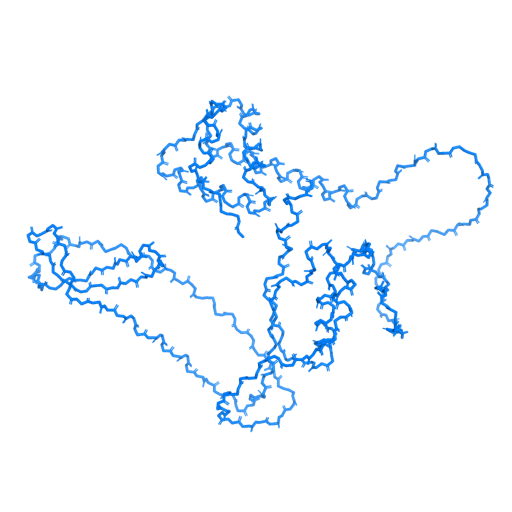 179 THR A N 1
ATOM 1365 C CA . THR A 1 179 ? 8.442 5.014 19.833 1.00 73.56 179 THR A CA 1
ATOM 1366 C C . THR A 1 179 ? 8.447 4.437 18.426 1.00 73.56 179 THR A C 1
ATOM 1368 O O . THR A 1 179 ? 8.332 3.228 18.237 1.00 73.56 179 THR A O 1
ATOM 1371 N N . LEU A 1 180 ? 8.593 5.305 17.425 1.00 69.88 180 LEU A N 1
ATOM 1372 C CA . LEU A 1 180 ? 8.780 4.884 16.041 1.00 69.88 180 LEU A CA 1
ATOM 1373 C C . LEU A 1 180 ? 10.235 4.452 15.844 1.00 69.88 180 LEU A C 1
ATOM 1375 O O . LEU A 1 180 ? 11.146 5.280 15.867 1.00 69.88 180 LEU A O 1
ATOM 1379 N N . LEU A 1 181 ? 10.451 3.153 15.642 1.00 63.56 181 LEU A N 1
ATOM 1380 C CA . LEU A 1 181 ? 11.753 2.613 15.264 1.00 63.56 181 LEU A CA 1
ATOM 1381 C C . LEU A 1 181 ? 11.954 2.819 13.759 1.00 63.56 181 LEU A C 1
ATOM 1383 O O . LEU A 1 181 ? 11.591 1.987 12.934 1.00 63.56 181 LEU A O 1
ATOM 1387 N N . SER A 1 182 ? 12.494 3.980 13.402 1.00 40.75 182 SER A N 1
ATOM 1388 C CA . SER A 1 182 ? 12.921 4.294 12.039 1.00 40.75 182 SER A CA 1
ATOM 1389 C C . SER A 1 182 ? 14.370 3.834 11.859 1.00 40.75 182 SER A C 1
ATOM 1391 O O . SER A 1 182 ? 15.306 4.608 12.049 1.00 40.75 182 SER A O 1
ATOM 1393 N N . SER A 1 183 ? 14.565 2.568 11.502 1.00 41.53 183 SER A N 1
ATOM 1394 C CA . SER A 1 183 ? 15.868 2.069 11.054 1.00 41.53 183 SER A CA 1
ATOM 1395 C C . SER A 1 183 ? 15.669 1.053 9.935 1.00 41.53 183 SER A C 1
ATOM 1397 O O . SER A 1 183 ? 15.832 -0.149 10.130 1.00 41.53 183 SER A O 1
ATOM 1399 N N . PHE A 1 184 ? 15.272 1.535 8.759 1.00 36.91 184 PHE A N 1
ATOM 1400 C CA . PHE A 1 184 ? 15.401 0.753 7.534 1.00 36.91 184 PHE A CA 1
ATOM 1401 C C . PHE A 1 184 ? 16.700 1.174 6.857 1.00 36.91 184 PHE A C 1
ATOM 1403 O O . PHE A 1 184 ? 16.715 2.044 5.991 1.00 36.91 184 PHE A O 1
ATOM 1410 N N . GLU A 1 185 ? 17.810 0.604 7.315 1.00 35.91 185 GLU A N 1
ATOM 1411 C CA . GLU A 1 185 ? 19.075 0.698 6.598 1.00 35.91 185 GLU A CA 1
ATOM 1412 C C . GLU A 1 185 ? 19.132 -0.504 5.653 1.00 35.91 185 GLU A C 1
ATOM 1414 O O . GLU A 1 185 ? 19.377 -1.639 6.062 1.00 35.91 185 GLU A O 1
ATOM 1419 N N . TYR A 1 186 ? 18.796 -0.272 4.385 1.00 38.31 186 TYR A N 1
ATOM 1420 C CA . TYR A 1 186 ? 18.949 -1.288 3.354 1.00 38.31 186 TYR A CA 1
ATOM 1421 C C . TYR A 1 186 ? 20.425 -1.354 2.972 1.00 38.31 186 TYR A C 1
ATOM 1423 O O . TYR A 1 186 ? 20.927 -0.501 2.241 1.00 38.31 186 TYR A O 1
ATOM 1431 N N . VAL A 1 187 ? 21.133 -2.361 3.477 1.00 36.81 187 VAL A N 1
ATOM 1432 C CA . VAL A 1 187 ? 22.495 -2.653 3.026 1.00 36.81 187 VAL A CA 1
ATOM 1433 C C . VAL A 1 187 ? 22.397 -3.446 1.725 1.00 36.81 187 VAL A C 1
ATOM 1435 O O . VAL A 1 187 ? 22.305 -4.671 1.734 1.00 36.81 187 VAL A O 1
ATOM 1438 N N . TYR A 1 188 ? 22.408 -2.739 0.597 1.00 39.03 188 TYR A N 1
ATOM 1439 C CA . TYR A 1 188 ? 22.733 -3.340 -0.694 1.00 39.03 188 TYR A CA 1
ATOM 1440 C C . TYR A 1 188 ? 24.256 -3.344 -0.826 1.00 39.03 188 TYR A C 1
ATOM 1442 O O . TYR A 1 188 ? 24.876 -2.300 -1.012 1.00 39.03 188 TYR A O 1
ATOM 1450 N N . GLY A 1 189 ? 24.868 -4.513 -0.648 1.00 42.22 189 GLY A N 1
ATOM 1451 C CA . GLY A 1 189 ? 26.296 -4.712 -0.870 1.00 42.22 189 GLY A CA 1
ATOM 1452 C C . GLY A 1 189 ? 26.532 -5.450 -2.182 1.00 42.22 189 GLY A C 1
ATOM 1453 O O . GLY A 1 189 ? 26.021 -6.552 -2.364 1.00 42.22 189 GLY A O 1
ATOM 1454 N N . GLU A 1 190 ? 27.328 -4.870 -3.075 1.00 39.78 190 GLU A N 1
ATOM 1455 C CA . GLU A 1 190 ? 27.965 -5.605 -4.166 1.00 39.78 190 GLU A CA 1
ATOM 1456 C C . GLU A 1 190 ? 29.186 -6.336 -3.591 1.00 39.78 190 GLU A C 1
ATOM 1458 O O . GLU A 1 190 ? 30.052 -5.716 -2.969 1.00 39.78 190 GLU A O 1
ATOM 1463 N N . ILE A 1 191 ? 29.272 -7.658 -3.768 1.00 50.38 191 ILE A N 1
ATOM 1464 C CA . ILE A 1 191 ? 30.498 -8.391 -3.430 1.00 50.38 191 ILE A CA 1
ATOM 1465 C C . ILE A 1 191 ? 31.510 -8.125 -4.547 1.00 50.38 191 ILE A C 1
ATOM 1467 O O . ILE A 1 191 ? 31.618 -8.886 -5.508 1.00 50.38 191 ILE A O 1
ATOM 1471 N N . VAL A 1 192 ? 32.260 -7.032 -4.415 1.00 43.75 192 VAL A N 1
ATOM 1472 C CA . VAL A 1 192 ? 33.436 -6.769 -5.246 1.00 43.75 192 VAL A CA 1
ATOM 1473 C C . VAL A 1 192 ? 34.523 -7.757 -4.821 1.00 43.75 192 VAL A C 1
ATOM 1475 O O . VAL A 1 192 ? 34.960 -7.757 -3.670 1.00 43.75 192 VAL A O 1
ATOM 1478 N N . ARG A 1 193 ? 34.967 -8.626 -5.739 1.00 47.84 193 ARG A N 1
ATOM 1479 C CA . ARG A 1 193 ? 36.232 -9.349 -5.549 1.00 47.84 193 ARG A CA 1
ATOM 1480 C C . ARG A 1 193 ? 37.336 -8.300 -5.452 1.00 47.84 193 ARG A C 1
ATOM 1482 O O . ARG A 1 193 ? 37.639 -7.653 -6.453 1.00 47.84 193 ARG A O 1
ATOM 1489 N N . ASP A 1 194 ? 37.953 -8.154 -4.285 1.00 44.06 194 ASP A N 1
ATOM 1490 C CA . ASP A 1 194 ? 39.218 -7.435 -4.196 1.00 44.06 194 ASP A CA 1
ATOM 1491 C C . ASP A 1 194 ? 40.303 -8.311 -4.839 1.00 44.06 194 ASP A C 1
ATOM 1493 O O . ASP A 1 194 ? 40.804 -9.265 -4.249 1.00 44.06 194 ASP A O 1
ATOM 1497 N N . LEU A 1 195 ? 40.582 -8.049 -6.116 1.00 49.19 195 LEU A N 1
ATOM 1498 C CA . LEU A 1 195 ? 41.624 -8.728 -6.889 1.00 49.19 195 LEU A CA 1
ATOM 1499 C C . LEU A 1 195 ? 43.028 -8.166 -6.588 1.00 49.19 195 LEU A C 1
ATOM 1501 O O . LEU A 1 195 ? 43.972 -8.519 -7.295 1.00 49.19 195 LEU A O 1
ATOM 1505 N N . SER A 1 196 ? 43.177 -7.261 -5.608 1.00 45.00 196 SER A N 1
ATOM 1506 C CA . SER A 1 196 ? 44.409 -6.481 -5.443 1.00 45.00 196 SER A CA 1
ATOM 1507 C C . SER A 1 196 ? 45.456 -7.065 -4.489 1.00 45.00 196 SER A C 1
ATOM 1509 O O . SER A 1 196 ? 46.601 -6.618 -4.545 1.00 45.00 196 SER A O 1
ATOM 1511 N N . GLU A 1 197 ? 45.153 -8.101 -3.697 1.00 45.25 197 GLU A N 1
ATOM 1512 C CA . GLU A 1 197 ? 46.147 -8.707 -2.800 1.00 45.25 197 GLU A CA 1
ATOM 1513 C C . GLU A 1 197 ? 46.268 -10.228 -2.982 1.00 45.25 197 GLU A C 1
ATOM 1515 O O . GLU A 1 197 ? 45.297 -10.973 -2.866 1.00 45.25 197 GLU A O 1
ATOM 1520 N N . GLU A 1 198 ? 47.501 -10.690 -3.233 1.00 49.94 198 GLU A N 1
ATOM 1521 C CA . GLU A 1 198 ? 47.946 -12.095 -3.257 1.00 49.94 198 GLU A CA 1
ATOM 1522 C C . GLU A 1 198 ? 47.864 -12.754 -1.861 1.00 49.94 198 GLU A C 1
ATOM 1524 O O . GLU A 1 198 ? 48.828 -13.331 -1.351 1.00 49.94 198 GLU A O 1
ATOM 1529 N N . LEU A 1 199 ? 46.714 -12.666 -1.198 1.00 48.81 199 LEU A N 1
ATOM 1530 C CA . LEU A 1 199 ? 46.430 -13.475 -0.022 1.00 48.81 199 LEU A CA 1
ATOM 1531 C C . LEU A 1 199 ? 46.130 -14.908 -0.489 1.00 48.81 199 LEU A C 1
ATOM 1533 O O . LEU A 1 199 ? 45.383 -15.088 -1.455 1.00 48.81 199 LEU A O 1
ATOM 1537 N N . PRO A 1 200 ? 46.689 -15.946 0.162 1.00 47.59 200 PRO A N 1
ATOM 1538 C CA . PRO A 1 200 ? 46.345 -17.323 -0.152 1.00 47.59 200 PRO A CA 1
ATOM 1539 C C . PRO A 1 200 ? 44.847 -17.492 0.089 1.00 47.59 200 PRO A C 1
ATOM 1541 O O . PRO A 1 200 ? 44.387 -17.478 1.233 1.00 47.59 200 PRO A O 1
ATOM 1544 N N . LEU A 1 201 ? 44.096 -17.589 -1.010 1.00 47.53 201 LEU A N 1
ATOM 1545 C CA . LEU A 1 201 ? 42.671 -17.872 -1.020 1.00 47.53 201 LEU A CA 1
ATOM 1546 C C . LEU A 1 201 ? 42.447 -19.066 -0.096 1.00 47.53 201 LEU A C 1
ATOM 1548 O O . LEU A 1 201 ? 42.941 -20.160 -0.355 1.00 47.53 201 LEU A O 1
ATOM 1552 N N . SER A 1 202 ? 41.716 -18.872 1.000 1.00 53.72 202 SER A N 1
ATOM 1553 C CA . SER A 1 202 ? 41.036 -20.023 1.574 1.00 53.72 202 SER A CA 1
ATOM 1554 C C . SER A 1 202 ? 40.093 -20.518 0.477 1.00 53.72 202 SER A C 1
ATOM 1556 O O . SER A 1 202 ? 39.381 -19.697 -0.103 1.00 53.72 202 SER A O 1
ATOM 1558 N N . ASP A 1 203 ? 40.069 -21.818 0.189 1.00 60.72 203 ASP A N 1
ATOM 1559 C CA . ASP A 1 203 ? 39.246 -22.414 -0.882 1.00 60.72 203 ASP A CA 1
ATOM 1560 C C . ASP A 1 203 ? 37.730 -22.163 -0.716 1.00 60.72 203 ASP A C 1
ATOM 1562 O O . ASP A 1 203 ? 36.924 -22.614 -1.526 1.00 60.72 203 ASP A O 1
ATOM 1566 N N . GLN A 1 204 ? 37.322 -21.479 0.355 1.00 57.38 204 GLN A N 1
ATOM 1567 C CA . GLN A 1 204 ? 35.950 -21.140 0.678 1.00 57.38 204 GLN A CA 1
ATOM 1568 C C . GLN A 1 204 ? 35.664 -19.663 0.390 1.00 57.38 204 GLN A C 1
ATOM 1570 O O . GLN A 1 204 ? 36.280 -18.761 0.958 1.00 57.38 204 GLN A O 1
ATOM 1575 N N . CYS A 1 205 ? 34.671 -19.426 -0.462 1.00 68.94 205 CYS A N 1
ATOM 1576 C CA . CYS A 1 205 ? 34.092 -18.120 -0.746 1.00 68.94 205 CYS A CA 1
ATOM 1577 C C . CYS A 1 205 ? 32.616 -18.108 -0.329 1.00 68.94 205 CYS A C 1
ATOM 1579 O O . CYS A 1 205 ? 31.934 -19.135 -0.379 1.00 68.94 205 CYS A O 1
ATOM 1581 N N . VAL A 1 206 ? 32.110 -16.936 0.054 1.00 68.50 206 VAL A N 1
ATOM 1582 C CA . VAL A 1 206 ? 30.682 -16.713 0.313 1.00 68.50 206 VAL A CA 1
ATOM 1583 C C . VAL A 1 206 ? 30.106 -15.893 -0.836 1.00 68.50 206 VAL A C 1
ATOM 1585 O O . VAL A 1 206 ? 30.655 -14.852 -1.187 1.00 68.50 206 VAL A O 1
ATOM 1588 N N . SER A 1 207 ? 29.013 -16.369 -1.422 1.00 64.50 207 SER A N 1
ATOM 1589 C CA . SER A 1 207 ? 28.225 -15.668 -2.435 1.00 64.50 207 SER A CA 1
ATOM 1590 C C . SER A 1 207 ? 26.835 -15.388 -1.871 1.00 64.50 207 SER A C 1
ATOM 1592 O O . SER A 1 207 ? 26.263 -16.235 -1.187 1.00 64.50 207 SER A O 1
ATOM 1594 N N . VAL A 1 208 ? 26.301 -14.196 -2.121 1.00 66.75 208 VAL A N 1
ATOM 1595 C CA . VAL A 1 208 ? 24.931 -13.828 -1.753 1.00 66.75 208 VAL A CA 1
ATOM 1596 C C . VAL A 1 208 ? 24.112 -13.787 -3.033 1.00 66.75 208 VAL A C 1
ATOM 1598 O O . VAL A 1 208 ? 24.498 -13.113 -3.984 1.00 66.75 208 VAL A O 1
ATOM 1601 N N . MET A 1 209 ? 23.007 -14.525 -3.062 1.00 63.59 209 MET A N 1
ATOM 1602 C CA . MET A 1 209 ? 22.091 -14.569 -4.199 1.00 63.59 209 MET A CA 1
ATOM 1603 C C . MET A 1 209 ? 20.690 -14.187 -3.726 1.00 63.59 209 MET A C 1
ATOM 1605 O O . MET A 1 209 ? 20.309 -14.478 -2.591 1.00 63.59 209 MET A O 1
ATOM 1609 N N . MET A 1 210 ? 19.932 -13.516 -4.586 1.00 61.28 210 MET A N 1
ATOM 1610 C CA . MET A 1 210 ? 18.488 -13.405 -4.414 1.00 61.28 210 MET A CA 1
ATOM 1611 C C . MET A 1 210 ? 17.862 -14.640 -5.053 1.00 61.28 210 MET A C 1
ATOM 1613 O O . MET A 1 210 ? 18.144 -14.932 -6.212 1.00 61.28 210 MET A O 1
ATOM 1617 N N . ASP A 1 211 ? 17.073 -15.375 -4.275 1.00 64.31 211 ASP A N 1
ATOM 1618 C CA . ASP A 1 211 ? 16.201 -16.422 -4.801 1.00 64.31 211 ASP A CA 1
ATOM 1619 C C . ASP A 1 211 ? 15.131 -15.746 -5.668 1.00 64.31 211 ASP A C 1
ATOM 1621 O O . ASP A 1 211 ? 14.400 -14.869 -5.188 1.00 64.31 211 ASP A O 1
ATOM 1625 N N . ASP A 1 212 ? 15.120 -16.078 -6.954 1.00 49.66 212 ASP A N 1
ATOM 1626 C CA . ASP A 1 212 ? 14.472 -15.314 -8.025 1.00 49.66 212 ASP A CA 1
ATOM 1627 C C . ASP A 1 212 ? 12.938 -15.339 -7.951 1.00 49.66 212 ASP A C 1
ATOM 1629 O O . ASP A 1 212 ? 12.293 -14.400 -8.419 1.00 49.66 212 ASP A O 1
ATOM 1633 N N . GLU A 1 213 ? 12.345 -16.329 -7.276 1.00 55.72 213 GLU A N 1
ATOM 1634 C CA . GLU A 1 213 ? 10.885 -16.427 -7.128 1.00 55.72 213 GLU A CA 1
ATOM 1635 C C . GLU A 1 213 ? 10.328 -15.798 -5.836 1.00 55.72 213 GLU A C 1
ATOM 1637 O O . GLU A 1 213 ? 9.169 -15.380 -5.800 1.00 55.72 213 GLU A O 1
ATOM 1642 N N . ALA A 1 214 ? 11.126 -15.699 -4.766 1.00 60.25 214 ALA A N 1
ATOM 1643 C CA . ALA A 1 214 ? 10.659 -15.238 -3.449 1.00 60.25 214 ALA A CA 1
ATOM 1644 C C . ALA A 1 214 ? 11.323 -13.939 -2.963 1.00 60.25 214 ALA A C 1
ATOM 1646 O O . ALA A 1 214 ? 10.994 -13.456 -1.876 1.00 60.25 214 ALA A O 1
ATOM 1647 N N . GLY A 1 215 ? 12.299 -13.404 -3.708 1.00 65.81 215 GLY A N 1
ATOM 1648 C CA . GLY A 1 215 ? 13.097 -12.246 -3.289 1.00 65.81 215 GLY A CA 1
ATOM 1649 C C . GLY A 1 215 ? 13.881 -12.494 -1.995 1.00 65.81 215 GLY A C 1
ATOM 1650 O O . GLY A 1 215 ? 14.276 -11.554 -1.304 1.00 65.81 215 GLY A O 1
ATOM 1651 N N . THR A 1 216 ? 14.072 -13.763 -1.621 1.00 72.44 216 THR A N 1
ATOM 1652 C CA . THR A 1 216 ? 14.751 -14.124 -0.378 1.00 72.44 216 THR A CA 1
ATOM 1653 C C . THR A 1 216 ? 16.251 -14.020 -0.591 1.00 72.44 216 THR A C 1
ATOM 1655 O O . THR A 1 216 ? 16.814 -14.667 -1.470 1.00 72.44 216 THR A O 1
ATOM 1658 N N . VAL A 1 217 ? 16.918 -13.220 0.238 1.00 69.75 217 VAL A N 1
ATOM 1659 C CA . VAL A 1 217 ? 18.379 -13.128 0.230 1.00 69.75 217 VAL A CA 1
ATOM 1660 C C . VAL A 1 217 ? 18.952 -14.377 0.893 1.00 69.75 217 VAL A C 1
ATOM 1662 O O . VAL A 1 217 ? 18.738 -14.614 2.085 1.00 69.75 217 VAL A O 1
ATOM 1665 N N . VAL A 1 218 ? 19.695 -15.172 0.126 1.00 75.12 218 VAL A N 1
ATOM 1666 C CA . VAL A 1 218 ? 20.383 -16.370 0.612 1.00 75.12 218 VAL A CA 1
ATOM 1667 C C . VAL A 1 218 ? 21.892 -16.169 0.561 1.00 75.12 218 VAL A C 1
ATOM 1669 O O . VAL A 1 218 ? 22.440 -15.654 -0.411 1.00 75.12 218 VAL A O 1
ATOM 1672 N N . ALA A 1 219 ? 22.583 -16.594 1.616 1.00 80.25 219 ALA A N 1
ATOM 1673 C CA . ALA A 1 219 ? 24.038 -16.655 1.634 1.00 80.25 219 ALA A CA 1
ATOM 1674 C C . ALA A 1 219 ? 24.481 -18.102 1.389 1.00 80.25 219 ALA A C 1
ATOM 1676 O O . ALA A 1 219 ? 24.028 -19.025 2.065 1.00 80.25 219 ALA A O 1
ATOM 1677 N N . LEU A 1 220 ? 25.369 -18.313 0.424 1.00 79.88 220 LEU A N 1
ATOM 1678 C CA . LEU A 1 220 ? 25.892 -19.617 0.027 1.00 79.88 220 LEU A CA 1
ATOM 1679 C C . LEU A 1 220 ? 27.405 -19.643 0.241 1.00 79.88 220 LEU A C 1
ATOM 1681 O O . LEU A 1 220 ? 28.131 -18.779 -0.236 1.00 79.88 220 LEU A O 1
ATOM 1685 N N . LEU A 1 221 ? 27.888 -20.655 0.951 1.00 81.00 221 LEU A N 1
ATOM 1686 C CA . LEU A 1 221 ? 29.302 -20.971 1.114 1.00 81.00 221 LEU A CA 1
ATOM 1687 C C . LEU A 1 221 ? 29.692 -22.026 0.076 1.00 81.00 221 LEU A C 1
ATOM 1689 O O . LEU A 1 221 ? 29.043 -23.071 -0.025 1.00 81.00 221 LEU A O 1
ATOM 1693 N N . GLY A 1 222 ? 30.762 -21.780 -0.669 1.00 84.56 222 GLY A N 1
ATOM 1694 C CA . GLY A 1 222 ? 31.185 -22.640 -1.768 1.00 84.56 222 GLY A CA 1
ATOM 1695 C C . GLY A 1 222 ? 32.615 -22.373 -2.213 1.00 84.56 222 GLY A C 1
ATOM 1696 O O . GLY A 1 222 ? 33.363 -21.675 -1.533 1.00 84.56 222 GLY A O 1
ATOM 1697 N N . SER A 1 223 ? 32.991 -22.927 -3.357 1.00 83.88 223 SER A N 1
ATOM 1698 C CA . SER A 1 223 ? 34.293 -22.711 -3.996 1.00 83.88 223 SER A CA 1
ATOM 1699 C C . SER A 1 223 ? 34.113 -22.473 -5.495 1.00 83.88 223 SER A C 1
ATOM 1701 O O . SER A 1 223 ? 33.078 -22.825 -6.055 1.00 83.88 223 SER A O 1
ATOM 1703 N N . PHE A 1 224 ? 35.091 -21.859 -6.161 1.00 79.25 224 PHE A N 1
ATOM 1704 C CA . PHE A 1 224 ? 35.073 -21.744 -7.621 1.00 79.25 224 PHE A CA 1
ATOM 1705 C C . PHE A 1 224 ? 35.817 -22.921 -8.253 1.00 79.25 224 PHE A C 1
ATOM 1707 O O . PHE A 1 224 ? 37.013 -23.099 -8.031 1.00 79.25 224 PHE A O 1
ATOM 1714 N N . GLU A 1 225 ? 35.120 -23.711 -9.061 1.00 79.81 225 GLU A N 1
ATOM 1715 C CA . GLU A 1 225 ? 35.727 -24.724 -9.918 1.00 79.81 225 GLU A CA 1
ATOM 1716 C C . GLU A 1 225 ? 36.252 -24.032 -11.183 1.00 79.81 225 GLU A C 1
ATOM 1718 O O . GLU A 1 225 ? 35.526 -23.265 -11.809 1.00 79.81 225 GLU A O 1
ATOM 1723 N N . ASN A 1 226 ? 37.529 -24.243 -11.525 1.00 80.56 226 ASN A N 1
ATOM 1724 C CA . ASN A 1 226 ? 38.204 -23.660 -12.700 1.00 80.56 226 ASN A CA 1
ATOM 1725 C C . ASN A 1 226 ? 38.177 -22.117 -12.808 1.00 80.56 226 ASN A C 1
ATOM 1727 O O . ASN A 1 226 ? 38.588 -21.562 -13.823 1.00 80.56 226 ASN A O 1
ATOM 1731 N N . GLY A 1 227 ? 37.759 -21.418 -11.748 1.00 75.81 227 GLY A N 1
ATOM 1732 C CA . GLY A 1 227 ? 37.736 -19.956 -11.653 1.00 75.81 227 GLY A CA 1
ATOM 1733 C C . GLY A 1 227 ? 36.463 -19.275 -12.173 1.00 75.81 227 GLY A C 1
ATOM 1734 O O . GLY A 1 227 ? 36.261 -18.099 -11.858 1.00 75.81 227 GLY A O 1
ATOM 1735 N N . ASP A 1 228 ? 35.594 -19.988 -12.894 1.00 76.75 228 ASP A N 1
ATOM 1736 C CA . ASP A 1 228 ? 34.403 -19.436 -13.561 1.00 76.75 228 ASP A CA 1
ATOM 1737 C C . ASP A 1 228 ? 33.070 -19.975 -13.017 1.00 76.75 228 ASP A C 1
ATOM 1739 O O . ASP A 1 228 ? 32.039 -19.314 -13.158 1.00 76.75 228 ASP A O 1
ATOM 1743 N N . ARG A 1 229 ? 33.075 -21.123 -12.332 1.00 77.19 229 ARG A N 1
ATOM 1744 C CA . ARG A 1 229 ? 31.858 -21.756 -11.813 1.00 77.19 229 ARG A CA 1
ATOM 1745 C C . ARG A 1 229 ? 31.845 -21.814 -10.291 1.00 77.19 229 ARG A C 1
ATOM 1747 O O . ARG A 1 229 ? 32.641 -22.528 -9.691 1.00 77.19 229 ARG A O 1
ATOM 1754 N N . PHE A 1 230 ? 30.904 -21.119 -9.653 1.00 78.62 230 PHE A N 1
ATOM 1755 C CA . PHE A 1 230 ? 30.691 -21.239 -8.208 1.00 78.62 230 PHE A CA 1
ATOM 1756 C C . PHE A 1 230 ? 29.942 -22.536 -7.868 1.00 78.62 230 PHE A C 1
ATOM 1758 O O . PHE A 1 230 ? 28.834 -22.776 -8.346 1.00 78.62 230 PHE A O 1
ATOM 1765 N N . MET A 1 231 ? 30.545 -23.363 -7.021 1.00 82.12 231 MET A N 1
ATOM 1766 C CA . MET A 1 231 ? 29.988 -24.601 -6.489 1.00 82.12 231 MET A CA 1
ATOM 1767 C C . MET A 1 231 ? 29.586 -24.372 -5.032 1.00 82.12 231 MET A C 1
ATOM 1769 O O . MET A 1 231 ? 30.429 -24.361 -4.133 1.00 82.12 231 MET A O 1
ATOM 1773 N N . ALA A 1 232 ? 28.290 -24.156 -4.799 1.00 82.81 232 ALA A N 1
ATOM 1774 C CA . ALA A 1 232 ? 27.742 -23.993 -3.458 1.00 82.81 232 ALA A CA 1
ATOM 1775 C C . ALA A 1 232 ? 27.767 -25.330 -2.701 1.00 82.81 232 ALA A C 1
ATOM 1777 O O . ALA A 1 232 ? 27.180 -26.319 -3.136 1.00 82.81 232 ALA A O 1
ATOM 1778 N N . ASN A 1 233 ? 28.406 -25.341 -1.534 1.00 85.50 233 ASN A N 1
ATOM 1779 C CA . ASN A 1 233 ? 28.521 -26.520 -0.675 1.00 85.50 233 ASN A CA 1
ATOM 1780 C C . ASN A 1 233 ? 27.588 -26.440 0.539 1.00 85.50 233 ASN A C 1
ATOM 1782 O O . ASN A 1 233 ? 27.245 -27.464 1.131 1.00 85.50 233 ASN A O 1
ATOM 1786 N N . ARG A 1 234 ? 27.199 -25.226 0.949 1.00 82.12 234 ARG A N 1
ATOM 1787 C CA . ARG A 1 234 ? 26.347 -25.007 2.120 1.00 82.12 234 ARG A CA 1
ATOM 1788 C C . ARG A 1 234 ? 25.575 -23.699 2.013 1.00 82.12 234 ARG A C 1
ATOM 1790 O O . ARG A 1 234 ? 26.164 -22.658 1.761 1.00 82.12 234 ARG A O 1
ATOM 1797 N N . GLN A 1 235 ? 24.283 -23.737 2.314 1.00 81.38 235 GLN A N 1
ATOM 1798 C CA . GLN A 1 235 ? 23.479 -22.536 2.532 1.00 81.38 235 GLN A CA 1
ATOM 1799 C C . GLN A 1 235 ? 23.582 -22.076 3.988 1.00 81.38 235 GLN A C 1
ATOM 1801 O O . GLN A 1 235 ? 23.550 -22.883 4.923 1.00 81.38 235 GLN A O 1
ATOM 1806 N N . LEU A 1 236 ? 23.740 -20.771 4.172 1.00 77.50 236 LEU A N 1
ATOM 1807 C CA . LEU A 1 236 ? 23.744 -20.090 5.453 1.00 77.50 236 LEU A CA 1
ATOM 1808 C C . LEU A 1 236 ? 22.383 -19.421 5.637 1.00 77.50 236 LEU A C 1
ATOM 1810 O O . LEU A 1 236 ? 21.931 -18.659 4.784 1.00 77.50 236 LEU A O 1
ATOM 1814 N N . PHE A 1 237 ? 21.749 -19.704 6.769 1.00 74.69 237 PHE A N 1
ATOM 1815 C CA . PHE A 1 237 ? 20.529 -19.027 7.183 1.00 74.69 237 PHE A CA 1
ATOM 1816 C C . PHE A 1 237 ? 20.903 -17.940 8.189 1.00 74.69 237 PHE A C 1
ATOM 1818 O O . PHE A 1 237 ? 21.686 -18.223 9.105 1.00 74.69 237 PHE A O 1
ATOM 1825 N N . PRO A 1 238 ? 20.388 -16.709 8.039 1.00 69.50 238 PRO A N 1
ATOM 1826 C CA . PRO A 1 238 ? 20.597 -15.687 9.048 1.00 69.50 238 PRO A CA 1
ATOM 1827 C C . PRO A 1 238 ? 20.006 -16.176 10.371 1.00 69.50 238 PRO A C 1
ATOM 1829 O O . PRO A 1 238 ? 18.914 -16.747 10.413 1.00 69.50 238 PRO A O 1
ATOM 1832 N N . ASN A 1 239 ? 20.732 -15.954 11.466 1.00 72.00 239 ASN A N 1
ATOM 1833 C CA . ASN A 1 239 ? 20.140 -16.135 12.783 1.00 72.00 239 ASN A CA 1
ATOM 1834 C C . ASN A 1 239 ? 18.967 -15.153 12.920 1.00 72.00 239 ASN A C 1
ATOM 1836 O O . ASN A 1 239 ? 19.080 -14.020 12.440 1.00 72.00 239 ASN A O 1
ATOM 1840 N N . PRO A 1 240 ? 17.859 -15.549 13.576 1.00 72.00 240 PRO A N 1
ATOM 1841 C CA . PRO A 1 240 ? 16.804 -14.601 13.889 1.00 72.00 240 PRO A CA 1
ATOM 1842 C C . PRO A 1 240 ? 17.414 -13.424 14.648 1.00 72.00 240 PRO A C 1
ATOM 1844 O O . PRO A 1 240 ? 18.282 -13.616 15.508 1.00 72.00 240 PRO A O 1
ATOM 1847 N N . LEU A 1 241 ? 16.981 -12.210 14.303 1.00 70.00 241 LEU A N 1
ATOM 1848 C CA . LEU A 1 241 ? 17.450 -11.014 14.987 1.00 70.00 241 LEU A CA 1
ATOM 1849 C C . LEU A 1 241 ? 17.212 -11.180 16.494 1.00 70.00 241 LEU A C 1
ATOM 1851 O O . LEU A 1 241 ? 16.145 -11.664 16.892 1.00 70.00 241 LEU A O 1
ATOM 1855 N N . PRO A 1 242 ? 18.197 -10.821 17.337 1.00 77.38 242 PRO A N 1
ATOM 1856 C CA . PRO A 1 242 ? 18.002 -10.879 18.772 1.00 77.38 242 PRO A CA 1
ATOM 1857 C C . PRO A 1 242 ? 16.802 -10.006 19.130 1.00 77.38 242 PRO A C 1
ATOM 1859 O O . PRO A 1 242 ? 16.677 -8.873 18.664 1.00 77.38 242 PRO A O 1
ATOM 1862 N N . LEU A 1 243 ? 15.905 -10.544 19.953 1.00 74.94 243 LEU A N 1
ATOM 1863 C CA . LEU A 1 243 ? 14.792 -9.765 20.476 1.00 74.94 243 LEU A CA 1
ATOM 1864 C C . LEU A 1 243 ? 15.356 -8.609 21.307 1.00 74.94 243 LEU A C 1
ATOM 1866 O O . LEU A 1 243 ? 16.303 -8.798 22.076 1.00 74.94 243 LEU A O 1
ATOM 1870 N N . SER A 1 244 ? 14.774 -7.418 21.162 1.00 71.44 244 SER A N 1
ATOM 1871 C CA . SER A 1 244 ? 15.143 -6.266 21.983 1.00 71.44 244 SER A CA 1
ATOM 1872 C C . SER A 1 244 ? 14.994 -6.620 23.460 1.00 71.44 244 SER A C 1
ATOM 1874 O O . SER A 1 244 ? 13.968 -7.178 23.862 1.00 71.44 244 SER A O 1
ATOM 1876 N N . ALA A 1 245 ? 15.999 -6.283 24.272 1.00 69.38 245 ALA A N 1
ATOM 1877 C CA . ALA A 1 245 ? 15.893 -6.421 25.716 1.00 69.38 245 ALA A CA 1
ATOM 1878 C C . ALA A 1 245 ? 14.700 -5.583 26.195 1.00 69.38 245 ALA A C 1
ATOM 1880 O O . ALA A 1 245 ? 14.675 -4.368 26.024 1.00 69.38 245 ALA A O 1
ATOM 1881 N N . PHE A 1 246 ? 13.683 -6.248 26.739 1.00 63.75 246 PHE A N 1
ATOM 1882 C CA . PHE A 1 246 ? 12.509 -5.571 27.269 1.00 63.75 246 PHE A CA 1
ATOM 1883 C C . PHE A 1 246 ? 12.871 -4.972 28.632 1.00 63.75 246 PHE A C 1
ATOM 1885 O O . PHE A 1 246 ? 12.941 -5.692 29.632 1.00 63.75 246 PHE A O 1
ATOM 1892 N N . GLU A 1 247 ? 13.143 -3.669 28.677 1.00 62.19 247 GLU A N 1
ATOM 1893 C CA . GLU A 1 247 ? 13.291 -2.946 29.939 1.00 62.19 247 GLU A CA 1
ATOM 1894 C C . GLU A 1 247 ? 11.906 -2.787 30.572 1.00 62.19 247 GLU A C 1
ATOM 1896 O O . GLU A 1 247 ? 11.100 -1.971 30.139 1.00 62.19 247 GLU A O 1
ATOM 1901 N N . ARG A 1 248 ? 11.602 -3.608 31.585 1.00 57.06 248 ARG A N 1
ATOM 1902 C CA . ARG A 1 248 ? 10.354 -3.475 32.346 1.00 57.06 248 ARG A CA 1
ATOM 1903 C C . ARG A 1 248 ? 10.397 -2.190 33.156 1.00 57.06 248 ARG A C 1
ATOM 1905 O O . ARG A 1 248 ? 11.163 -2.101 34.121 1.00 57.06 248 ARG A O 1
ATOM 1912 N N . THR A 1 249 ? 9.508 -1.254 32.865 1.00 56.97 249 THR A N 1
ATOM 1913 C CA . THR A 1 249 ? 9.135 -0.249 33.853 1.00 56.97 249 THR A CA 1
ATOM 1914 C C . THR A 1 249 ? 8.189 -0.898 34.863 1.00 56.97 249 THR A C 1
ATOM 1916 O O . THR A 1 249 ? 7.253 -1.608 34.510 1.00 56.97 249 THR A O 1
ATOM 1919 N N . ALA A 1 250 ? 8.441 -0.705 36.162 1.00 54.94 250 ALA A N 1
ATOM 1920 C CA . ALA A 1 250 ? 7.698 -1.361 37.249 1.00 54.94 250 ALA A CA 1
ATOM 1921 C C . ALA A 1 250 ? 6.186 -1.020 37.305 1.00 54.94 250 ALA A C 1
ATOM 1923 O O . ALA A 1 250 ? 5.482 -1.541 38.164 1.00 54.94 250 ALA A O 1
ATOM 1924 N N . ASN A 1 251 ? 5.704 -0.172 36.391 1.00 55.50 251 ASN A N 1
ATOM 1925 C CA . ASN A 1 251 ? 4.341 0.347 36.304 1.00 55.50 251 ASN A CA 1
ATOM 1926 C C . ASN A 1 251 ? 3.640 0.003 34.977 1.00 55.50 251 ASN A C 1
ATOM 1928 O O . ASN A 1 251 ? 2.645 0.646 34.652 1.00 55.50 251 ASN A O 1
ATOM 1932 N N . ASP A 1 252 ? 4.134 -0.969 34.205 1.00 58.66 252 ASP A N 1
ATOM 1933 C CA . ASP A 1 252 ? 3.498 -1.318 32.932 1.00 58.66 252 ASP A CA 1
ATOM 1934 C C . ASP A 1 252 ? 2.150 -2.008 33.182 1.00 58.66 252 ASP A C 1
ATOM 1936 O O . ASP A 1 252 ? 2.062 -3.163 33.610 1.00 58.66 252 ASP A O 1
ATOM 1940 N N . GLU A 1 253 ? 1.079 -1.252 32.961 1.00 65.62 253 GLU A N 1
ATOM 1941 C CA . GLU A 1 253 ? -0.295 -1.739 32.949 1.00 65.62 253 GLU A CA 1
ATOM 1942 C C . GLU A 1 253 ? -0.512 -2.707 31.778 1.00 65.62 253 GLU A C 1
ATOM 1944 O O . GLU A 1 253 ? 0.272 -2.747 30.825 1.00 65.62 253 GLU A O 1
ATOM 1949 N N . ASN A 1 254 ? -1.583 -3.510 31.831 1.00 75.00 254 ASN A N 1
ATOM 1950 C CA . ASN A 1 254 ? -1.941 -4.386 30.713 1.00 75.00 254 ASN A CA 1
ATOM 1951 C C . ASN A 1 254 ? -2.337 -3.520 29.508 1.00 75.00 254 ASN A C 1
ATOM 1953 O O . ASN A 1 254 ? -3.494 -3.117 29.368 1.00 75.00 254 ASN A O 1
ATOM 1957 N N . LEU A 1 255 ? -1.369 -3.239 28.638 1.00 80.00 255 LEU A N 1
ATOM 1958 C CA . LEU A 1 255 ? -1.586 -2.470 27.427 1.00 80.00 255 LEU A CA 1
ATOM 1959 C C . LEU A 1 255 ? -2.596 -3.200 26.528 1.00 80.00 255 LEU A C 1
ATOM 1961 O O . LEU A 1 255 ? -2.350 -4.290 26.019 1.00 80.00 255 LEU A O 1
ATOM 1965 N N . CYS A 1 256 ? -3.744 -2.564 26.327 1.00 84.62 256 CYS A N 1
ATOM 1966 C CA . CYS A 1 256 ? -4.788 -3.001 25.401 1.00 84.62 256 CYS A CA 1
ATOM 1967 C C . CYS A 1 256 ? -4.589 -2.289 24.064 1.00 84.62 256 CYS A C 1
ATOM 1969 O O . CYS A 1 256 ? -4.934 -1.114 23.928 1.00 84.62 256 CYS A O 1
ATOM 1971 N N . VAL A 1 257 ? -4.014 -2.998 23.096 1.00 87.56 257 VAL A N 1
ATOM 1972 C CA . VAL A 1 257 ? -3.834 -2.510 21.726 1.00 87.56 257 VAL A CA 1
ATOM 1973 C C . VAL A 1 257 ? -4.876 -3.163 20.834 1.00 87.56 257 VAL A C 1
ATOM 1975 O O . VAL A 1 257 ? -4.979 -4.388 20.781 1.00 87.56 257 VAL A O 1
ATOM 1978 N N . TRP A 1 258 ? -5.639 -2.350 20.118 1.00 92.44 258 TRP A N 1
ATOM 1979 C CA . TRP A 1 258 ? -6.517 -2.802 19.049 1.00 92.44 258 TRP A CA 1
ATOM 1980 C C . TRP A 1 258 ? -5.840 -2.574 17.708 1.00 92.44 258 TRP A C 1
ATOM 1982 O O . TRP A 1 258 ? -5.206 -1.545 17.492 1.00 92.44 258 TRP A O 1
ATOM 1992 N N . CYS A 1 259 ? -5.991 -3.529 16.799 1.00 93.50 259 CYS A N 1
ATOM 1993 C CA . CYS A 1 259 ? -5.523 -3.409 15.428 1.00 93.50 259 CYS A CA 1
ATOM 1994 C C . CYS A 1 259 ? -6.686 -3.708 14.488 1.00 93.50 259 CYS A C 1
ATOM 1996 O O . CYS A 1 259 ? -7.363 -4.726 14.645 1.00 93.50 259 CYS A O 1
ATOM 1998 N N . ALA A 1 260 ? -6.913 -2.825 13.523 1.00 93.31 260 ALA A N 1
ATOM 1999 C CA . ALA A 1 260 ? -7.870 -3.032 12.450 1.00 93.31 260 ALA A CA 1
ATOM 2000 C C . ALA A 1 260 ? -7.215 -2.687 11.112 1.00 93.31 260 ALA A C 1
ATOM 2002 O O . ALA A 1 260 ? -6.443 -1.735 11.010 1.00 93.31 260 ALA A O 1
ATOM 2003 N N . CYS A 1 261 ? -7.530 -3.468 10.084 1.00 92.19 261 CYS A N 1
ATOM 2004 C CA . CYS A 1 261 ? -7.034 -3.262 8.731 1.00 92.19 261 CYS A CA 1
ATOM 2005 C C . CYS A 1 261 ? -8.217 -3.079 7.782 1.00 92.19 261 CYS A C 1
ATOM 2007 O O . CYS A 1 261 ? -9.222 -3.781 7.918 1.00 92.19 261 CYS A O 1
ATOM 2009 N N . GLY A 1 262 ? -8.093 -2.131 6.854 1.00 86.44 262 GLY A N 1
ATOM 2010 C CA . GLY A 1 262 ? -9.098 -1.871 5.835 1.00 86.44 262 GLY A CA 1
ATOM 2011 C C . GLY A 1 262 ? -9.317 -3.047 4.866 1.00 86.44 262 GLY A C 1
ATOM 2012 O O . GLY A 1 262 ? -8.544 -4.009 4.855 1.00 86.44 262 GLY A O 1
ATOM 2013 N N . PRO A 1 263 ? -10.362 -2.963 4.025 1.00 87.62 263 PRO A N 1
ATOM 2014 C CA . PRO A 1 263 ? -11.125 -1.746 3.748 1.00 87.62 263 PRO A CA 1
ATOM 2015 C C . PRO A 1 263 ? -12.168 -1.392 4.814 1.00 87.62 263 PRO A C 1
ATOM 2017 O O . PRO A 1 263 ? -12.894 -2.245 5.317 1.00 87.62 263 PRO A O 1
ATOM 2020 N N . PHE A 1 264 ? -12.273 -0.096 5.120 1.00 88.62 264 PHE A N 1
ATOM 2021 C CA . PHE A 1 264 ? -13.221 0.446 6.105 1.00 88.62 264 PHE A CA 1
ATOM 2022 C C . PHE A 1 264 ? -14.522 0.976 5.489 1.00 88.62 264 PHE A C 1
ATOM 2024 O O . PHE A 1 264 ? -15.289 1.676 6.146 1.00 88.62 264 PHE A O 1
ATOM 2031 N N . THR A 1 265 ? -14.758 0.658 4.221 1.00 85.12 265 THR A N 1
ATOM 2032 C CA . THR A 1 265 ? -15.988 0.963 3.496 1.00 85.12 265 THR A CA 1
ATOM 2033 C C . THR A 1 265 ? -16.330 -0.212 2.589 1.00 85.12 265 THR A C 1
ATOM 2035 O O . THR A 1 265 ? -15.453 -1.003 2.230 1.00 85.12 265 THR A O 1
ATOM 2038 N N . SER A 1 266 ? -17.600 -0.343 2.213 1.00 78.06 266 SER A N 1
ATOM 2039 C CA . SER A 1 266 ? -17.997 -1.350 1.229 1.00 78.06 266 SER A CA 1
ATOM 2040 C C . SER A 1 266 ? -17.473 -0.995 -0.171 1.00 78.06 266 SER A C 1
ATOM 2042 O O . SER A 1 266 ? -17.193 0.165 -0.461 1.00 78.06 266 SER A O 1
ATOM 2044 N N . ASN A 1 267 ? -17.373 -1.978 -1.067 1.00 74.00 267 ASN A N 1
ATOM 2045 C CA . ASN A 1 267 ? -16.950 -1.723 -2.450 1.00 74.00 267 ASN A CA 1
ATOM 2046 C C . ASN A 1 267 ? -17.987 -0.938 -3.262 1.00 74.00 267 ASN A C 1
ATOM 2048 O O . ASN A 1 267 ? -17.651 -0.425 -4.313 1.00 74.00 267 ASN A O 1
ATOM 2052 N N . GLU A 1 268 ? -19.237 -0.850 -2.806 1.00 74.50 268 GLU A N 1
ATOM 2053 C CA . GLU A 1 268 ? -20.323 -0.216 -3.567 1.00 74.50 268 GLU A CA 1
ATOM 2054 C C . GLU A 1 268 ? -20.576 1.238 -3.149 1.00 74.50 268 GLU A C 1
ATOM 2056 O O . GLU A 1 268 ? -21.355 1.940 -3.792 1.00 74.50 268 GLU A O 1
ATOM 2061 N N . ASN A 1 269 ? -19.988 1.697 -2.040 1.00 70.88 269 ASN A N 1
ATOM 2062 C CA . ASN A 1 269 ? -20.205 3.051 -1.541 1.00 70.88 269 ASN A CA 1
ATOM 2063 C C . ASN A 1 269 ? -19.067 3.528 -0.628 1.00 70.88 269 ASN A C 1
ATOM 2065 O O . ASN A 1 269 ? -18.365 2.739 -0.005 1.00 70.88 269 ASN A O 1
ATOM 2069 N N . CYS A 1 270 ? -18.938 4.846 -0.491 1.00 77.94 270 CYS A N 1
ATOM 2070 C CA . CYS A 1 270 ? -17.994 5.509 0.416 1.00 77.94 270 CYS A CA 1
ATOM 2071 C C . CYS A 1 270 ? -18.673 5.912 1.737 1.00 77.94 270 CYS A C 1
ATOM 2073 O O . CYS A 1 270 ? -18.497 7.033 2.210 1.00 77.94 270 CYS A O 1
ATOM 2075 N N . SER A 1 271 ? -19.528 5.046 2.289 1.00 79.62 271 SER A N 1
ATOM 2076 C CA . SER A 1 271 ? -20.310 5.361 3.498 1.00 79.62 271 SER A CA 1
ATOM 2077 C C . SER A 1 271 ? -19.528 5.197 4.803 1.00 79.62 271 SER A C 1
ATOM 2079 O O . SER A 1 271 ? -19.920 5.783 5.808 1.00 79.62 271 SER A O 1
ATOM 2081 N N . TYR A 1 272 ? -18.439 4.417 4.788 1.00 86.19 272 TYR A N 1
ATOM 2082 C CA . TYR A 1 272 ? -17.591 4.139 5.952 1.00 86.19 272 TYR A CA 1
ATOM 2083 C C . TYR A 1 272 ? -18.330 3.583 7.180 1.00 86.19 272 TYR A C 1
ATOM 2085 O O . TYR A 1 272 ? -17.865 3.727 8.310 1.00 86.19 272 TYR A O 1
ATOM 2093 N N . GLU A 1 273 ? -19.461 2.902 6.982 1.00 86.50 273 GLU A N 1
ATOM 2094 C CA . GLU A 1 273 ? -20.247 2.326 8.081 1.00 86.50 273 GLU A CA 1
ATOM 2095 C C . GLU A 1 273 ? -19.426 1.350 8.943 1.00 86.50 273 GLU A C 1
ATOM 2097 O O . GLU A 1 273 ? -19.594 1.307 10.160 1.00 86.50 273 GLU A O 1
ATOM 2102 N N . GLN A 1 274 ? -18.487 0.618 8.334 1.00 89.38 274 GLN A N 1
ATOM 2103 C CA . GLN A 1 274 ? -17.558 -0.264 9.041 1.00 89.38 274 GLN A CA 1
ATOM 2104 C C . GLN A 1 274 ? -16.632 0.505 9.988 1.00 89.38 274 GLN A C 1
ATOM 2106 O O . GLN A 1 274 ? -16.364 0.045 11.099 1.00 89.38 274 GLN A O 1
ATOM 2111 N N . LEU A 1 275 ? -16.137 1.668 9.548 1.00 90.50 275 LEU A N 1
ATOM 2112 C CA . LEU A 1 275 ? -15.302 2.536 10.373 1.00 90.50 275 LEU A CA 1
ATOM 2113 C C . LEU A 1 275 ? -16.103 3.112 11.535 1.00 90.50 275 LEU A C 1
ATOM 2115 O O . LEU A 1 275 ? -15.606 3.138 12.656 1.00 90.50 275 LEU A O 1
ATOM 2119 N N . CYS A 1 276 ? -17.334 3.556 11.276 1.00 89.56 276 CYS A N 1
ATOM 2120 C CA . CYS A 1 276 ? -18.220 4.079 12.311 1.00 89.56 276 CYS A CA 1
ATOM 2121 C C . CYS A 1 276 ? -18.475 3.031 13.401 1.00 89.56 276 CYS A C 1
ATOM 2123 O O . CYS A 1 276 ? -18.222 3.315 14.570 1.00 89.56 276 CYS A O 1
ATOM 2125 N N . ASP A 1 277 ? -18.853 1.806 13.017 1.00 90.69 277 ASP A N 1
ATOM 2126 C CA . ASP A 1 277 ? -19.068 0.707 13.967 1.00 90.69 277 ASP A CA 1
ATOM 2127 C C . ASP A 1 277 ? -17.795 0.415 14.795 1.00 90.69 277 ASP A C 1
ATOM 2129 O O . ASP A 1 277 ? -17.871 0.212 16.009 1.00 90.69 277 ASP A O 1
ATOM 2133 N N . LEU A 1 278 ? -16.607 0.440 14.171 1.00 93.25 278 LEU A N 1
ATOM 2134 C CA . LEU A 1 278 ? -15.328 0.277 14.875 1.00 93.25 278 LEU A CA 1
ATOM 2135 C C . LEU A 1 278 ? -15.073 1.412 15.879 1.00 93.25 278 LEU A C 1
ATOM 2137 O O . LEU A 1 278 ? -14.671 1.151 17.013 1.00 93.25 278 LEU A O 1
ATOM 2141 N N . LEU A 1 279 ? -15.290 2.665 15.480 1.00 91.81 279 LEU A N 1
ATOM 2142 C CA . LEU A 1 279 ? -15.073 3.827 16.344 1.00 91.81 279 LEU A CA 1
ATOM 2143 C C . LEU A 1 279 ? -16.051 3.850 17.525 1.00 91.81 279 LEU A C 1
ATOM 2145 O O . LEU A 1 279 ? -15.653 4.209 18.636 1.00 91.81 279 LEU A O 1
ATOM 2149 N N . ASP A 1 280 ? -17.287 3.395 17.325 1.00 90.31 280 ASP A N 1
ATOM 2150 C CA . ASP A 1 280 ? -18.254 3.218 18.408 1.00 90.31 280 ASP A CA 1
ATOM 2151 C C . ASP A 1 280 ? -17.783 2.160 19.413 1.00 90.31 280 ASP A C 1
ATOM 2153 O O . ASP A 1 280 ? -17.855 2.380 20.626 1.00 90.31 280 ASP A O 1
ATOM 2157 N N . MET A 1 281 ? -17.217 1.046 18.938 1.00 91.12 281 MET A N 1
ATOM 2158 C CA . MET A 1 281 ? -16.609 0.043 19.818 1.00 91.12 281 MET A CA 1
ATOM 2159 C C . MET A 1 281 ? -15.399 0.596 20.579 1.00 91.12 281 MET A C 1
ATOM 2161 O O . MET A 1 281 ? -15.269 0.347 21.777 1.00 91.12 281 MET A O 1
ATOM 2165 N N . VAL A 1 282 ? -14.532 1.363 19.914 1.00 91.62 282 VAL A N 1
ATOM 2166 C CA . VAL A 1 282 ? -13.359 2.004 20.536 1.00 91.62 282 VAL A CA 1
ATOM 2167 C C . VAL A 1 282 ? -13.802 2.973 21.627 1.00 91.62 282 VAL A C 1
ATOM 2169 O O . VAL A 1 282 ? -13.240 2.971 22.719 1.00 91.62 282 VAL A O 1
ATOM 2172 N N . LYS A 1 283 ? -14.854 3.758 21.378 1.00 87.88 283 LYS A N 1
ATOM 2173 C CA . LYS A 1 283 ? -15.431 4.668 22.372 1.00 87.88 283 LYS A CA 1
ATOM 2174 C C . LYS A 1 283 ? -15.967 3.921 23.597 1.00 87.88 283 LYS A C 1
ATOM 2176 O O . LYS A 1 283 ? -15.823 4.414 24.715 1.00 87.88 283 LYS A O 1
ATOM 2181 N N . GLN A 1 284 ? -16.579 2.754 23.389 1.00 88.56 284 GLN A N 1
ATOM 2182 C CA . GLN A 1 284 ? -17.141 1.929 24.463 1.00 88.56 284 GLN A CA 1
ATOM 2183 C C . GLN A 1 284 ? -16.067 1.194 25.275 1.00 88.56 284 GLN A C 1
ATOM 2185 O O . GLN A 1 284 ? -16.153 1.159 26.498 1.00 88.56 284 GLN A O 1
ATOM 2190 N N . GLN A 1 285 ? -15.077 0.600 24.608 1.00 90.06 285 GLN A N 1
ATOM 2191 C CA . GLN A 1 285 ? -14.087 -0.287 25.233 1.00 90.06 285 GLN A CA 1
ATOM 2192 C C . GLN A 1 285 ? -12.784 0.422 25.616 1.00 90.06 285 GLN A C 1
ATOM 2194 O O . GLN A 1 285 ? -11.981 -0.149 26.346 1.00 90.06 285 GLN A O 1
ATOM 2199 N N . GLN A 1 286 ? -12.573 1.643 25.118 1.00 89.62 286 GLN A N 1
ATOM 2200 C CA . GLN A 1 286 ? -11.426 2.505 25.409 1.00 89.62 286 GLN A CA 1
ATOM 2201 C C . GLN A 1 286 ? -10.079 1.757 25.381 1.00 89.62 286 GLN A C 1
ATOM 2203 O O . GLN A 1 286 ? -9.375 1.722 26.393 1.00 89.62 286 GLN A O 1
ATOM 2208 N N . PRO A 1 287 ? -9.697 1.133 24.245 1.00 88.69 287 PRO A N 1
ATOM 2209 C CA . PRO A 1 287 ? -8.356 0.581 24.116 1.00 88.69 287 PRO A CA 1
ATOM 2210 C C . PRO A 1 287 ? -7.312 1.687 24.299 1.00 88.69 287 PRO A C 1
ATOM 2212 O O . PRO A 1 287 ? -7.532 2.841 23.930 1.00 88.69 287 PRO A O 1
ATOM 2215 N N . HIS A 1 288 ? -6.150 1.317 24.826 1.00 85.50 288 HIS A N 1
ATOM 2216 C CA . HIS A 1 288 ? -5.041 2.242 25.055 1.00 85.50 288 HIS A CA 1
ATOM 2217 C C . HIS A 1 288 ? -4.470 2.760 23.730 1.00 85.50 288 HIS A C 1
ATOM 2219 O O . HIS A 1 288 ? -4.099 3.925 23.616 1.00 85.50 288 HIS A O 1
ATOM 2225 N N . VAL A 1 289 ? -4.406 1.888 22.720 1.00 87.38 289 VAL A N 1
ATOM 2226 C CA . VAL A 1 289 ? -3.912 2.214 21.378 1.00 87.38 289 VAL A CA 1
ATOM 2227 C C . VAL A 1 289 ? -4.824 1.569 20.341 1.00 87.38 289 VAL A C 1
ATOM 2229 O O . VAL A 1 289 ? -5.152 0.391 20.456 1.00 87.38 289 VAL A O 1
ATOM 2232 N N . LEU A 1 290 ? -5.196 2.325 19.307 1.00 92.31 290 LEU A N 1
ATOM 2233 C CA . LEU A 1 290 ? -5.847 1.814 18.100 1.00 92.31 290 LEU A CA 1
ATOM 2234 C C . LEU A 1 290 ? -4.898 1.983 16.909 1.00 92.31 290 LEU A C 1
ATOM 2236 O O . LEU A 1 290 ? -4.567 3.105 16.531 1.00 92.31 290 LEU A O 1
ATOM 2240 N N . VAL A 1 291 ? -4.487 0.871 16.307 1.00 91.62 291 VAL A N 1
ATOM 2241 C CA . VAL A 1 291 ? -3.694 0.831 15.076 1.00 91.62 291 VAL A CA 1
ATOM 2242 C C . VAL A 1 291 ? -4.637 0.598 13.900 1.00 91.62 291 VAL A C 1
ATOM 2244 O O . VAL A 1 291 ? -5.280 -0.447 13.815 1.00 91.62 291 VAL A O 1
ATOM 2247 N N . LEU A 1 292 ? -4.719 1.571 12.992 1.00 90.88 292 LEU A N 1
ATOM 2248 C CA . LEU A 1 292 ? -5.465 1.453 11.739 1.00 90.88 292 LEU A CA 1
ATOM 2249 C C . LEU A 1 292 ? -4.485 1.267 10.583 1.00 90.88 292 LEU A C 1
ATOM 2251 O O . LEU A 1 292 ? -3.671 2.145 10.303 1.00 90.88 292 LEU A O 1
ATOM 2255 N N . VAL A 1 293 ? -4.571 0.123 9.912 1.00 86.56 293 VAL A N 1
ATOM 2256 C CA . VAL A 1 293 ? -3.747 -0.223 8.749 1.00 86.56 293 VAL A CA 1
ATOM 2257 C C . VAL A 1 293 ? -4.592 -0.081 7.482 1.00 86.56 293 VAL A C 1
ATOM 2259 O O . VAL A 1 293 ? -5.752 -0.484 7.464 1.00 86.56 293 VAL A O 1
ATOM 2262 N N . ASN A 1 294 ? -4.016 0.476 6.413 1.00 69.25 294 ASN A N 1
ATOM 2263 C CA . ASN A 1 294 ? -4.666 0.656 5.107 1.00 69.25 294 ASN A CA 1
ATOM 2264 C C . ASN A 1 294 ? -5.964 1.484 5.148 1.00 69.25 294 ASN A C 1
ATOM 2266 O O . ASN A 1 294 ? -7.067 0.971 4.975 1.00 69.25 294 ASN A O 1
ATOM 2270 N N . LEU A 1 295 ? -5.812 2.800 5.321 1.00 60.81 295 LEU A N 1
ATOM 2271 C CA . LEU A 1 295 ? -6.896 3.789 5.203 1.00 60.81 295 LEU A CA 1
ATOM 2272 C C . LEU A 1 295 ? -7.167 4.243 3.756 1.00 60.81 295 LEU A C 1
ATOM 2274 O O . LEU A 1 295 ? -8.050 5.069 3.536 1.00 60.81 295 LEU A O 1
ATOM 2278 N N . TYR A 1 296 ? -6.408 3.749 2.775 1.00 54.47 296 TYR A N 1
ATOM 2279 C CA . TYR A 1 296 ? -6.580 4.145 1.379 1.00 54.47 296 TYR A CA 1
ATOM 2280 C C . TYR A 1 296 ? -7.955 3.708 0.857 1.00 54.47 296 TYR A C 1
ATOM 2282 O O . TYR A 1 296 ? -8.385 2.577 1.101 1.00 54.47 296 TYR A O 1
ATOM 2290 N N . LEU A 1 297 ? -8.644 4.615 0.148 1.00 54.44 297 LEU A N 1
ATOM 2291 C CA . LEU A 1 297 ? -9.888 4.315 -0.562 1.00 54.44 297 LEU A CA 1
ATOM 2292 C C . LEU A 1 297 ? -9.687 3.058 -1.416 1.00 54.44 297 LEU A C 1
ATOM 2294 O O . LEU A 1 297 ? -8.680 2.933 -2.108 1.00 54.44 297 LEU A O 1
ATOM 2298 N N . ASN A 1 298 ? -10.651 2.137 -1.367 1.00 50.56 298 ASN A N 1
ATOM 2299 C CA . ASN A 1 298 ? -10.686 0.962 -2.231 1.00 50.56 298 ASN A CA 1
ATOM 2300 C C . ASN A 1 298 ? -10.451 1.373 -3.695 1.00 50.56 298 ASN A C 1
ATOM 2302 O O . ASN A 1 298 ? -11.337 1.933 -4.334 1.00 50.56 298 ASN A O 1
ATOM 2306 N N . TYR A 1 299 ? -9.288 1.014 -4.238 1.00 45.59 299 TYR A N 1
ATOM 2307 C CA . TYR A 1 299 ? -8.888 1.169 -5.644 1.00 45.59 299 TYR A CA 1
ATOM 2308 C C . TYR A 1 299 ? -9.735 0.329 -6.629 1.00 45.59 299 TYR A C 1
ATOM 2310 O O . TYR A 1 299 ? -9.418 0.239 -7.809 1.00 45.59 299 TYR A O 1
ATOM 2318 N N . PHE A 1 300 ? -10.810 -0.312 -6.163 1.00 43.66 300 PHE A N 1
ATOM 2319 C CA . PHE A 1 300 ? -11.619 -1.245 -6.951 1.00 43.66 300 PHE A CA 1
ATOM 2320 C C . PHE A 1 300 ? -12.803 -0.598 -7.686 1.00 43.66 300 PHE A C 1
ATOM 2322 O O . PHE A 1 300 ? -13.423 -1.260 -8.509 1.00 43.66 300 PHE A O 1
ATOM 2329 N N . LEU A 1 301 ? -13.127 0.673 -7.417 1.00 37.25 301 LEU A N 1
ATOM 2330 C CA . LEU A 1 301 ? -14.293 1.347 -8.013 1.00 37.25 301 LEU A CA 1
ATOM 2331 C C . LEU A 1 301 ? -14.030 2.024 -9.370 1.00 37.25 301 LEU A C 1
ATOM 2333 O O . LEU A 1 301 ? -14.979 2.494 -9.987 1.00 37.25 301 LEU A O 1
ATOM 2337 N N . SER A 1 302 ? -12.787 2.059 -9.857 1.00 34.81 302 SER A N 1
ATOM 2338 C CA . SER A 1 302 ? -12.454 2.738 -11.122 1.00 34.81 302 SER A CA 1
ATOM 2339 C C . SER A 1 302 ? -12.502 1.844 -12.369 1.00 34.81 302 SER A C 1
ATOM 2341 O O . SER A 1 302 ? -12.251 2.345 -13.454 1.00 34.81 302 SER A O 1
ATOM 2343 N N . TYR A 1 303 ? -12.823 0.548 -12.252 1.00 35.19 303 TYR A N 1
ATOM 2344 C CA . TYR A 1 303 ? -12.842 -0.374 -13.404 1.00 35.19 303 TYR A CA 1
ATOM 2345 C C . TYR A 1 303 ? -14.225 -0.577 -14.059 1.00 35.19 303 TYR A C 1
ATOM 2347 O O . TYR A 1 303 ? -14.308 -1.285 -15.056 1.00 35.19 303 TYR A O 1
ATOM 2355 N N . GLU A 1 304 ? -15.308 0.034 -13.557 1.00 29.81 304 GLU A N 1
ATOM 2356 C CA . GLU A 1 304 ? -16.657 -0.107 -14.153 1.00 29.81 304 GLU A CA 1
ATOM 2357 C C . GLU A 1 304 ? -17.513 1.179 -14.105 1.00 29.81 304 GLU A C 1
ATOM 2359 O O . GLU A 1 304 ? -18.701 1.132 -13.770 1.00 29.81 304 GLU A O 1
ATOM 2364 N N . LEU A 1 305 ? -16.950 2.338 -14.464 1.00 33.22 305 LEU A N 1
ATOM 2365 C CA . LEU A 1 305 ? -17.748 3.531 -14.795 1.00 33.22 305 LEU A CA 1
ATOM 2366 C C . LEU A 1 305 ? -17.276 4.201 -16.082 1.00 33.22 305 LEU A C 1
ATOM 2368 O O . LEU A 1 305 ? -16.065 4.481 -16.179 1.00 33.22 305 LEU A O 1
#

Radius of gyration: 30.1 Å; chains: 1; bounding box: 92×65×71 Å

Sequence (305 aa):
MVYIDYAVIAESLSEFGYFMPESDALIDKGIIGVNSLATEFNLSVDDFVDELLASALNMKRSEVDLGILEHMEAELCKKLKKSLDSVLTPSSSRSKRTFGERNVDESSLSVSSMDVDTSVHEDFGSTQLTGKYRAFAPVASSPSNAKYQARMERNVVVREVQGQMFVSSSAVGSSIQITLLSSFEYVYGEIVRDLSEELPLSDQCVSVMMDDEAGTVVALLGSFENGDRFMANRQLFPNPLPLSAFERTANDENLCVWCACGPFTSNENCSYEQLCDLLDMVKQQQPHVLVLVNLYLNYFLSYEL

InterPro domains:
  IPR013627 DNA polymerase alpha, subunit B, N-terminal [PF08418] (9-79)
  IPR016722 DNA polymerase alpha, subunit B [PTHR23061] (215-293)
  IPR043034 DNA polymerase alpha, subunit B, N-terminal domain superfamily [G3DSA:1.10.8.530] (4-83)

Foldseek 3Di:
DDQDDPVVLQVVLVVVQAHEDPDPVQCVVVNVLLVVLCVVLVNDSVRSSVLLVVLCVVVVHRYRGVVSSVSSSVVSVVVVVVVVVVVVDDPPPDPDDDDDDDDDDDDDDDDDDDDDDDPDPDDPPDPDDDDDVCVVFVDDDDPVVVPVVPDPCPPPDPDDDDDPPPDDDDDPDDDDDDDDPPDPPDPPDDPDPPPPDPDPDPQKDWDWDQPPPPRDIKIFIFGDDVNPDTDGPDIDDDDPDDDPDDDDDPPDDPQFEAEDEDPQDDLVGPPSVSVVSVVVVCVVVVGPYYHYHDPDDPSNNPPPD

pLDDT: mean 70.56, std 20.37, range [29.81, 97.06]

Organism: Angiostrongylus cantonensis (NCBI:txid6313)

Secondary structure (DSSP, 8-state):
-----HHHHHHHHHHTT-B----HHHHHHHHHHHHHHHHHHT--HHHHHHHHHHHHHHHT-SB--HHHHHHHHHHHHHHHHHHHHHHHS----------------------------------TTSSS--GGGGGT------HHHHHHHT-S-TT----------S-------PPPP------------------S------S-EEEEEEETTTTEEEEEEEEEETTTEEEEEEEEPPPPPPPP-----TT-----EEEEES--S-TT----HHHHHHHHHHHHH--SEEEEE--S--TTTTS--